Protein AF-A0A6I3X6Q0-F1 (afdb_monomer)

pLDDT: mean 80.89, std 21.75, range [25.45, 98.56]

Nearest PDB structures (foldseek):
  1eej-assembly1_A  TM=5.632E-01  e=1.119E-08  Escherichia coli
  7rgv-assembly1_A  TM=4.489E-01  e=1.548E-02  Caulobacter vibrioides CB15
  9edl-assembly1_A  TM=4.986E-01  e=3.428E-02  Francisella tularensis subsp. tularensis SCHU S4
  6trt-assembly1_A  TM=5.413E-01  e=5.715E-02  Thermochaetoides thermophila DSM 1495
  5n2j-assembly1_A  TM=4.808E-01  e=6.403E-02  Thermochaetoides thermophila DSM 1495

Secondary structure (DSSP, 8-state):
-------------------------PPPHHHHHHHHHHHHHHTT---GGGTT-EEEE-SBTTEEEEE-TT--EEEEEETT--EEEETTEEEEPPSSSS-EEPPHHHHHHHHHHHHHTB-GGGSEEEEESS-TT-EEEEEEETT-HHHHHHHHHHHHH----EEEEEEEE-SS-GGGT-HHHHHHHHHHHTSTTHHHHHHHHHHH-PPPPP---S--HHHHHHHHHHHHHHHHHTT----SSSEEE-TTSPEEP--SSHHHHHHHHSGGGGTTPPPPPPPSSS--GGGGGGS----PPP----------HHHHHHHH--

Sequence (318 aa):
MKHYTMAGMATISLSLAGALLSANATASPETARQNLVANMRQAGLDTTQMAGAKAAPTPIRHLYSLSDSQGKFLSLINEAGTFFGGTGGYQVIQATGLPRKMTDGEMAALRREMMDNLDVGKLIKVQYGDGGGRKILLFSAIDCPACHSFETVTAKIGKLDTTYYVMPGTLQDIAQGGLQKMETVTRIWCAADNEAAWKNFWANKTVPDARSCDIDPKSAERSYVLLRDILYSVGIKVVGTPTVIREDGTILKRPKEIEAFRNAFGPAGLAGLPASPAPVWLADAGLVAGGTAVAAPASPAAQPGKINTKDVLMKLFK

Solvent-accessible surface area (backbone atoms only — not comparable to full-atom values): 18390 Å² total; per-residue (Å²): 142,81,90,83,88,85,90,79,86,86,82,84,82,81,82,82,79,77,80,78,77,78,74,78,74,70,84,41,39,60,49,16,50,50,34,26,54,50,46,38,47,67,27,70,46,88,54,69,83,58,60,67,43,44,48,37,81,49,66,30,55,52,35,26,40,30,18,38,80,88,64,49,81,68,32,39,30,24,42,54,16,48,37,42,28,41,70,91,37,46,32,36,60,35,87,68,50,73,64,40,71,58,50,72,67,54,43,54,48,48,35,36,51,44,50,73,28,44,48,60,87,82,33,39,55,40,69,36,49,88,17,55,88,40,62,30,41,28,38,36,24,83,78,35,71,61,26,50,52,50,53,55,51,56,60,70,64,52,68,37,22,18,25,36,32,31,50,61,45,61,84,49,52,57,94,76,70,18,47,71,57,34,47,50,44,31,19,27,61,39,31,97,54,26,38,61,34,48,53,39,29,70,76,69,66,50,76,58,70,85,50,91,56,99,55,47,46,70,53,42,53,50,49,45,53,50,53,44,48,55,36,34,31,52,71,36,75,75,86,60,62,58,35,39,29,42,60,78,52,50,74,57,80,87,53,90,49,68,67,56,34,40,38,60,65,13,58,69,48,60,74,73,71,72,76,80,70,82,67,84,70,59,41,66,52,82,67,63,80,77,55,75,75,79,78,72,80,91,73,84,92,75,84,92,72,94,73,64,63,68,62,56,53,58,65,67,75,103

Mean predicted aligned error: 11.27 Å

InterPro domains:
  IPR036249 Thioredoxin-like superfamily [SSF52833] (108-265)
  IPR051470 Thiol:disulfide interchange protein [PTHR35272] (13-252)

Organism: NCBI:txid321982

Structure (mmCIF, N/CA/C/O backbone):
data_AF-A0A6I3X6Q0-F1
#
_entry.id   AF-A0A6I3X6Q0-F1
#
loop_
_atom_site.group_PDB
_atom_site.id
_atom_site.type_symbol
_atom_site.label_atom_id
_atom_site.label_alt_id
_atom_site.label_comp_id
_atom_site.label_asym_id
_atom_site.label_entity_id
_atom_site.label_seq_id
_atom_site.pdbx_PDB_ins_code
_atom_site.Cartn_x
_atom_site.Cartn_y
_atom_site.Cartn_z
_atom_site.occupancy
_atom_site.B_iso_or_equiv
_atom_site.auth_seq_id
_atom_site.auth_comp_id
_atom_site.auth_asym_id
_atom_site.auth_atom_id
_atom_site.pdbx_PDB_model_num
ATOM 1 N N . MET A 1 1 ? 6.035 -85.127 -47.104 1.00 43.22 1 MET A N 1
ATOM 2 C CA . MET A 1 1 ? 7.238 -85.023 -46.252 1.00 43.22 1 MET A CA 1
ATOM 3 C C . MET A 1 1 ? 8.236 -84.093 -46.919 1.00 43.22 1 MET A C 1
ATOM 5 O O . MET A 1 1 ? 8.757 -84.446 -47.967 1.00 43.22 1 MET A O 1
ATOM 9 N N . LYS A 1 2 ? 8.436 -82.902 -46.353 1.00 37.81 2 LYS A N 1
ATOM 10 C CA . LYS A 1 2 ? 9.620 -82.043 -46.510 1.00 37.81 2 LYS A CA 1
ATOM 11 C C . LYS A 1 2 ? 9.494 -80.948 -45.450 1.00 37.81 2 LYS A C 1
ATOM 13 O O . LYS A 1 2 ? 8.550 -80.167 -45.481 1.00 37.81 2 LYS A O 1
ATOM 18 N N . HIS A 1 3 ? 10.390 -80.984 -44.471 1.00 39.94 3 HIS A N 1
ATOM 19 C CA . HIS A 1 3 ? 10.611 -79.899 -43.522 1.00 39.94 3 HIS A CA 1
ATOM 20 C C . HIS A 1 3 ? 11.261 -78.717 -44.246 1.00 39.94 3 HIS A C 1
ATOM 22 O O . HIS A 1 3 ? 12.076 -78.962 -45.126 1.00 39.94 3 HIS A O 1
ATOM 28 N N . TYR A 1 4 ? 10.953 -77.484 -43.839 1.00 44.56 4 TYR A N 1
ATOM 29 C CA . TYR A 1 4 ? 11.963 -76.470 -43.512 1.00 44.56 4 TYR A CA 1
ATOM 30 C C . TYR A 1 4 ? 11.326 -75.346 -42.678 1.00 44.56 4 TYR A C 1
ATOM 32 O O . TYR A 1 4 ? 10.316 -74.752 -43.041 1.00 44.56 4 TYR A O 1
ATOM 40 N N . THR A 1 5 ? 11.935 -75.124 -41.520 1.00 44.97 5 THR A N 1
ATOM 41 C CA . THR A 1 5 ? 11.778 -74.032 -40.553 1.00 44.97 5 THR A CA 1
ATOM 42 C C . THR A 1 5 ? 12.284 -72.697 -41.096 1.00 44.97 5 THR A C 1
ATOM 44 O O . THR A 1 5 ? 13.341 -72.686 -41.721 1.00 44.97 5 THR A O 1
ATOM 47 N N . MET A 1 6 ? 11.662 -71.576 -40.708 1.00 37.00 6 MET A N 1
ATOM 48 C CA . MET A 1 6 ? 12.407 -70.374 -40.303 1.00 37.00 6 MET A CA 1
ATOM 49 C C . MET A 1 6 ? 11.562 -69.419 -39.448 1.00 37.00 6 MET A C 1
ATOM 51 O O . MET A 1 6 ? 10.383 -69.193 -39.703 1.00 37.00 6 MET A O 1
ATOM 55 N N . ALA A 1 7 ? 12.214 -68.912 -38.404 1.00 45.12 7 ALA A N 1
ATOM 56 C CA . ALA A 1 7 ? 11.726 -67.983 -37.399 1.00 45.12 7 ALA A CA 1
ATOM 57 C C . ALA A 1 7 ? 11.604 -66.547 -37.938 1.00 45.12 7 ALA A C 1
ATOM 59 O O . ALA A 1 7 ? 12.390 -66.132 -38.787 1.00 45.12 7 ALA A O 1
ATOM 60 N N . GLY A 1 8 ? 10.669 -65.773 -37.382 1.00 36.00 8 GLY A N 1
ATOM 61 C CA . GLY A 1 8 ? 10.521 -64.338 -37.627 1.00 36.00 8 GLY A CA 1
ATOM 62 C C . GLY A 1 8 ? 10.118 -63.621 -36.340 1.00 36.00 8 GLY A C 1
ATOM 63 O O . GLY A 1 8 ? 9.120 -63.968 -35.720 1.00 36.00 8 GLY A O 1
ATOM 64 N N . MET A 1 9 ? 10.963 -62.680 -35.928 1.00 40.44 9 MET A N 1
ATOM 65 C CA . MET A 1 9 ? 10.988 -61.942 -34.664 1.00 40.44 9 MET A CA 1
ATOM 66 C C . MET A 1 9 ? 9.684 -61.201 -34.324 1.00 40.44 9 MET A C 1
ATOM 68 O O . MET A 1 9 ? 9.112 -60.516 -35.166 1.00 40.44 9 MET A O 1
ATOM 72 N N . ALA A 1 10 ? 9.280 -61.260 -33.051 1.00 39.34 10 ALA A N 1
ATOM 73 C CA . ALA A 1 10 ? 8.265 -60.384 -32.476 1.00 39.34 10 ALA A CA 1
ATOM 74 C C . ALA A 1 10 ? 8.909 -59.059 -32.032 1.00 39.34 10 ALA A C 1
ATOM 76 O O . ALA A 1 10 ? 9.670 -59.016 -31.065 1.00 39.34 10 ALA A O 1
ATOM 77 N N . THR A 1 11 ? 8.610 -57.975 -32.740 1.00 40.72 11 THR A N 1
ATOM 78 C CA . THR A 1 11 ? 8.946 -56.602 -32.349 1.00 40.72 11 THR A CA 1
ATOM 79 C C . THR A 1 11 ? 7.887 -56.077 -31.380 1.00 40.72 11 THR A C 1
ATOM 81 O O . THR A 1 11 ? 6.754 -55.804 -31.766 1.00 40.72 11 THR A O 1
ATOM 84 N N . ILE A 1 12 ? 8.253 -55.929 -30.105 1.00 44.66 12 ILE A N 1
ATOM 85 C CA . ILE A 1 12 ? 7.449 -55.213 -29.106 1.00 44.66 12 ILE A CA 1
ATOM 86 C C . ILE A 1 12 ? 7.757 -53.720 -29.255 1.00 44.66 12 ILE A C 1
ATOM 88 O O . ILE A 1 12 ? 8.821 -53.248 -28.856 1.00 44.66 12 ILE A O 1
ATOM 92 N N . SER A 1 13 ? 6.835 -52.972 -29.856 1.00 43.22 13 SER A N 1
ATOM 93 C CA . SER A 1 13 ? 6.886 -51.510 -29.908 1.00 43.22 13 SER A CA 1
ATOM 94 C C . SER A 1 13 ? 6.419 -50.932 -28.570 1.00 43.22 13 SER A C 1
ATOM 96 O O . SER A 1 13 ? 5.224 -50.868 -28.294 1.00 43.22 13 SER A O 1
ATOM 98 N N . LEU A 1 14 ? 7.366 -50.513 -27.729 1.00 43.41 14 LEU A N 1
ATOM 99 C CA . LEU A 1 14 ? 7.095 -49.781 -26.492 1.00 43.41 14 LEU A CA 1
ATOM 100 C C . LEU A 1 14 ? 6.936 -48.285 -26.820 1.00 43.41 14 LEU A C 1
ATOM 102 O O . LEU A 1 14 ? 7.910 -47.539 -26.896 1.00 43.41 14 LEU A O 1
ATOM 106 N N . SER A 1 15 ? 5.705 -47.846 -27.073 1.00 43.56 15 SER A N 1
ATOM 107 C CA . SER A 1 15 ? 5.371 -46.432 -27.277 1.00 43.56 15 SER A CA 1
ATOM 108 C C . SER A 1 15 ? 5.380 -45.682 -25.940 1.00 43.56 15 SER A C 1
ATOM 110 O O . SER A 1 15 ? 4.420 -45.737 -25.172 1.00 43.56 15 SER A O 1
ATOM 112 N N . LEU A 1 16 ? 6.483 -44.982 -25.669 1.00 44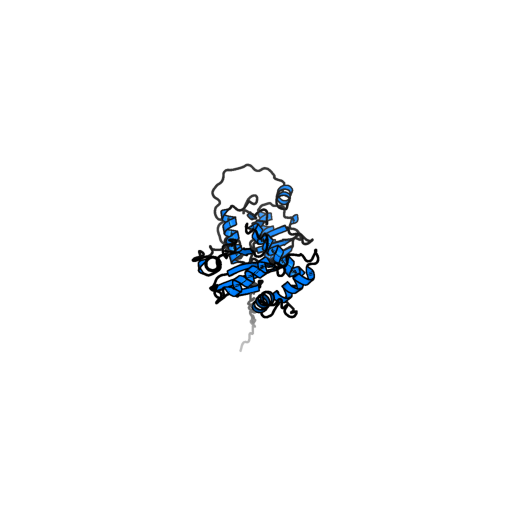.44 16 LEU A N 1
ATOM 113 C CA . LEU A 1 16 ? 6.653 -44.082 -24.531 1.00 44.44 16 LEU A CA 1
ATOM 114 C C . LEU A 1 16 ? 5.903 -42.765 -24.806 1.00 44.44 16 LEU A C 1
ATOM 116 O O . LEU A 1 16 ? 6.446 -41.834 -25.398 1.00 44.44 16 LEU A O 1
ATOM 120 N N . ALA A 1 17 ? 4.633 -42.685 -24.407 1.00 45.22 17 ALA A N 1
ATOM 121 C CA . ALA A 1 17 ? 3.897 -41.425 -24.381 1.00 45.22 17 ALA A CA 1
ATOM 122 C C . ALA A 1 17 ? 4.402 -40.579 -23.199 1.00 45.22 17 ALA A C 1
ATOM 124 O O . ALA A 1 17 ? 3.942 -40.720 -22.067 1.00 45.22 17 ALA A O 1
ATOM 125 N N . GLY A 1 18 ? 5.400 -39.731 -23.457 1.00 43.22 18 GLY A N 1
ATOM 126 C CA . GLY A 1 18 ? 5.857 -38.721 -22.509 1.00 43.22 18 GLY A CA 1
ATOM 127 C C . GLY A 1 18 ? 4.759 -37.687 -22.280 1.00 43.22 18 GLY A C 1
ATOM 128 O O . GLY A 1 18 ? 4.510 -36.842 -23.137 1.00 43.22 18 GLY A O 1
ATOM 129 N N . ALA A 1 19 ? 4.098 -37.751 -21.126 1.00 42.78 19 ALA A N 1
ATOM 130 C CA . ALA A 1 19 ? 3.251 -36.672 -20.646 1.00 42.78 19 ALA A CA 1
ATOM 131 C C . ALA A 1 19 ? 4.143 -35.456 -20.349 1.00 42.78 19 ALA A C 1
ATOM 133 O O . ALA A 1 19 ? 4.811 -35.392 -19.318 1.00 42.78 19 ALA A O 1
ATOM 134 N N . LEU A 1 20 ? 4.185 -34.502 -21.280 1.00 41.12 20 LEU A N 1
ATOM 135 C CA . LEU A 1 20 ? 4.704 -33.165 -21.024 1.00 41.12 20 LEU A CA 1
ATOM 136 C C . LEU A 1 20 ? 3.765 -32.507 -20.007 1.00 41.12 20 LEU A C 1
ATOM 138 O O . LEU A 1 20 ? 2.695 -32.021 -20.365 1.00 41.12 20 LEU A O 1
ATOM 142 N N . LEU A 1 21 ? 4.143 -32.520 -18.726 1.00 36.38 21 LEU A N 1
ATOM 143 C CA . LEU A 1 21 ? 3.560 -31.594 -17.766 1.00 36.38 21 LEU A CA 1
ATOM 144 C C . LEU A 1 21 ? 3.971 -30.188 -18.203 1.00 36.38 21 LEU A C 1
ATOM 146 O O . LEU A 1 21 ? 5.112 -29.772 -18.000 1.00 36.38 21 LEU A O 1
ATOM 150 N N . SER A 1 22 ? 3.041 -29.461 -18.812 1.00 36.72 22 SER A N 1
ATOM 151 C CA . SER A 1 22 ? 3.127 -28.015 -18.963 1.00 36.72 22 SER A CA 1
ATOM 152 C C . SER A 1 22 ? 3.177 -27.421 -17.559 1.00 36.72 22 SER A C 1
ATOM 154 O O . SER A 1 22 ? 2.146 -27.230 -16.914 1.00 36.72 22 SER A O 1
ATOM 156 N N . ALA A 1 23 ? 4.380 -27.176 -17.044 1.00 37.81 23 ALA A N 1
ATOM 157 C CA . ALA A 1 23 ? 4.549 -26.292 -15.911 1.00 37.81 23 ALA A CA 1
ATOM 158 C C . ALA A 1 23 ? 4.044 -24.923 -16.371 1.00 37.81 23 ALA A C 1
ATOM 160 O O . ALA A 1 23 ? 4.744 -24.202 -17.081 1.00 37.81 23 ALA A O 1
ATOM 161 N N . ASN A 1 24 ? 2.805 -24.585 -16.017 1.00 36.44 24 ASN A N 1
ATOM 162 C CA . ASN A 1 24 ? 2.368 -23.201 -16.011 1.00 36.44 24 ASN A CA 1
ATOM 163 C C . ASN A 1 24 ? 3.290 -22.506 -15.014 1.00 36.44 24 ASN A C 1
ATOM 165 O O . ASN A 1 24 ? 3.075 -22.591 -13.805 1.00 36.44 24 ASN A O 1
ATOM 169 N N . ALA A 1 25 ? 4.379 -21.926 -15.515 1.00 42.03 25 ALA A N 1
ATOM 170 C CA . ALA A 1 25 ? 5.262 -21.090 -14.734 1.00 42.03 25 ALA A CA 1
ATOM 171 C C . ALA A 1 25 ? 4.418 -19.899 -14.288 1.00 42.03 25 ALA A C 1
ATOM 173 O O . ALA A 1 25 ? 4.264 -18.925 -15.018 1.00 42.03 25 ALA A O 1
ATOM 174 N N . THR A 1 26 ? 3.804 -20.010 -13.111 1.00 48.28 26 THR A N 1
ATOM 175 C CA . THR A 1 26 ? 3.240 -18.861 -12.418 1.00 48.28 26 THR A CA 1
ATOM 176 C C . THR A 1 26 ? 4.376 -17.868 -12.302 1.00 48.28 26 THR A C 1
ATOM 178 O O . THR A 1 26 ? 5.421 -18.199 -11.729 1.00 48.28 26 THR A O 1
ATOM 181 N N . ALA A 1 27 ? 4.217 -16.705 -12.918 1.00 62.25 27 ALA A N 1
ATOM 182 C CA . ALA A 1 27 ? 5.264 -15.715 -12.920 1.00 62.25 27 ALA A CA 1
ATOM 183 C C . ALA A 1 27 ? 5.656 -15.387 -11.479 1.00 62.25 27 ALA A C 1
ATOM 185 O O . ALA A 1 27 ? 4.835 -15.020 -10.639 1.00 62.25 27 ALA A O 1
ATOM 186 N N . SER A 1 28 ? 6.926 -15.626 -11.179 1.00 84.44 28 SER A N 1
ATOM 187 C CA . SER A 1 28 ? 7.492 -15.409 -9.856 1.00 84.44 28 SER A CA 1
ATOM 188 C C . SER A 1 28 ? 8.196 -14.049 -9.819 1.00 84.44 28 SER A C 1
ATOM 190 O O . SER A 1 28 ? 8.602 -13.548 -10.873 1.00 84.44 28 SER A O 1
ATOM 192 N N . PRO A 1 29 ? 8.432 -13.457 -8.632 1.00 91.75 29 PRO A N 1
ATOM 193 C CA . PRO A 1 29 ? 9.271 -12.262 -8.515 1.00 91.75 29 PRO A CA 1
ATOM 194 C C . PRO A 1 29 ? 10.621 -12.420 -9.234 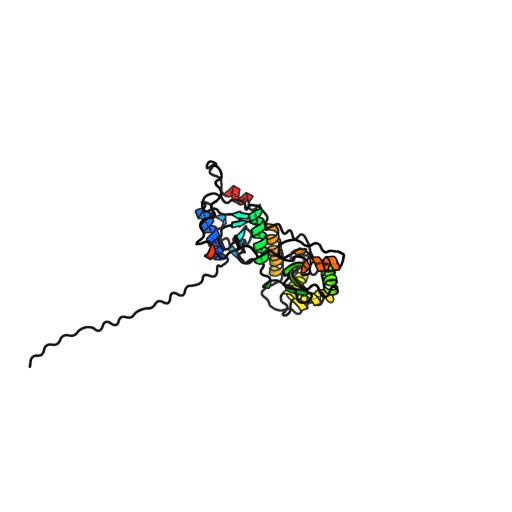1.00 91.75 29 PRO A C 1
ATOM 196 O O . PRO A 1 29 ? 11.111 -11.497 -9.881 1.00 91.75 29 PRO A O 1
ATOM 199 N N . GLU A 1 30 ? 11.200 -13.620 -9.179 1.00 92.31 30 GLU A N 1
ATOM 200 C CA . GLU A 1 30 ? 12.452 -13.940 -9.859 1.00 92.31 30 GLU A CA 1
ATOM 201 C C . GLU A 1 30 ? 12.309 -13.920 -11.389 1.00 92.31 30 GLU A C 1
ATOM 203 O O . GLU A 1 30 ? 13.175 -13.386 -12.078 1.00 92.31 30 GLU A O 1
ATOM 208 N N . THR A 1 31 ? 11.190 -14.408 -11.928 1.00 92.00 31 THR A N 1
ATOM 209 C CA . THR A 1 31 ? 10.872 -14.302 -13.360 1.00 92.00 31 THR A CA 1
ATOM 210 C C . THR A 1 31 ? 10.779 -12.838 -13.798 1.00 92.00 31 THR A C 1
ATOM 212 O O . THR A 1 31 ? 11.381 -12.467 -14.802 1.00 92.00 31 THR A O 1
ATOM 215 N N . ALA A 1 32 ? 10.111 -11.980 -13.019 1.00 92.81 32 ALA A N 1
ATOM 216 C CA . ALA A 1 32 ? 10.016 -10.546 -13.313 1.00 92.81 32 ALA A CA 1
ATOM 217 C C . ALA A 1 32 ? 11.400 -9.879 -13.383 1.00 92.81 32 ALA A C 1
ATOM 219 O O . ALA A 1 32 ? 11.706 -9.120 -14.308 1.00 92.81 32 ALA A O 1
ATOM 220 N N . ARG A 1 33 ? 12.286 -10.225 -12.441 1.00 94.25 33 ARG A N 1
ATOM 221 C CA . ARG A 1 33 ? 13.681 -9.770 -12.442 1.00 94.25 33 ARG A CA 1
ATOM 222 C C . ARG A 1 33 ? 14.440 -10.242 -13.682 1.00 94.25 33 ARG A C 1
ATOM 224 O O . ARG A 1 33 ? 15.182 -9.460 -14.278 1.00 94.25 33 ARG A O 1
ATOM 231 N N . GLN A 1 34 ? 14.288 -11.510 -14.057 1.00 93.25 34 GLN A N 1
ATOM 232 C CA . GLN A 1 34 ? 14.950 -12.089 -15.229 1.00 93.25 34 GLN A CA 1
ATOM 233 C C . GLN A 1 34 ? 14.489 -11.415 -16.524 1.00 93.25 34 GLN A C 1
ATOM 235 O O . GLN A 1 34 ? 15.337 -11.036 -17.334 1.00 93.25 34 GLN A O 1
ATOM 240 N N . ASN A 1 35 ? 13.182 -11.188 -16.674 1.00 92.50 35 ASN A N 1
ATOM 241 C CA . ASN A 1 35 ? 12.600 -10.477 -17.811 1.00 92.50 35 ASN A CA 1
ATOM 242 C C . ASN A 1 35 ? 13.164 -9.059 -17.926 1.00 92.50 35 ASN A C 1
ATOM 244 O O . ASN A 1 35 ? 13.621 -8.654 -18.993 1.00 92.50 35 ASN A O 1
ATOM 248 N N . LEU A 1 36 ? 13.227 -8.332 -16.807 1.00 92.62 36 LEU A N 1
ATOM 249 C CA . LEU A 1 36 ? 13.804 -6.993 -16.780 1.00 92.62 36 LEU A CA 1
ATOM 250 C C . LEU A 1 36 ? 15.263 -6.993 -17.245 1.00 92.62 36 LEU A C 1
ATOM 252 O O . LEU A 1 36 ? 15.640 -6.210 -18.114 1.00 92.62 36 LEU A O 1
ATOM 256 N N . VAL A 1 37 ? 16.089 -7.886 -16.696 1.00 92.75 37 VAL A N 1
ATOM 257 C CA . VAL A 1 37 ? 17.506 -7.997 -17.073 1.00 92.75 37 VAL A CA 1
ATOM 258 C C . VAL A 1 37 ? 17.658 -8.353 -18.554 1.00 92.75 37 VAL A C 1
ATOM 260 O O . VAL A 1 37 ? 18.530 -7.796 -19.223 1.00 92.75 37 VAL A O 1
ATOM 263 N N . ALA A 1 38 ? 16.823 -9.249 -19.081 1.00 92.19 38 ALA A N 1
ATOM 264 C CA . ALA A 1 38 ? 16.831 -9.611 -20.494 1.00 92.19 38 ALA A CA 1
ATOM 265 C C . ALA A 1 38 ? 16.498 -8.405 -21.387 1.00 92.19 38 ALA A C 1
ATOM 267 O O . ALA A 1 38 ? 17.278 -8.084 -22.285 1.00 92.19 38 ALA A O 1
ATOM 268 N N . ASN A 1 39 ? 15.416 -7.685 -21.082 1.00 91.50 39 ASN A N 1
ATOM 269 C CA . ASN A 1 39 ? 14.992 -6.500 -21.830 1.00 91.50 39 ASN A CA 1
ATOM 270 C C . ASN A 1 39 ? 16.049 -5.385 -21.773 1.00 91.50 39 ASN A C 1
ATOM 272 O O . ASN A 1 39 ? 16.368 -4.767 -22.787 1.00 91.50 39 ASN A O 1
ATOM 276 N N . MET A 1 40 ? 16.662 -5.162 -20.607 1.00 91.38 40 MET A N 1
ATOM 277 C CA . MET A 1 40 ? 17.746 -4.188 -20.453 1.00 91.38 40 MET A CA 1
ATOM 278 C C . MET A 1 40 ? 18.971 -4.542 -21.309 1.00 91.38 40 MET A C 1
ATOM 280 O O . MET A 1 40 ? 19.538 -3.661 -21.953 1.00 91.38 40 MET A O 1
ATOM 284 N N . ARG A 1 41 ? 19.372 -5.820 -21.356 1.00 90.56 41 ARG A N 1
ATOM 285 C CA . ARG A 1 41 ? 20.496 -6.271 -22.196 1.00 90.56 41 ARG A CA 1
ATOM 286 C C . ARG A 1 41 ? 20.203 -6.109 -23.681 1.00 90.56 41 ARG A C 1
ATOM 288 O O . ARG A 1 41 ? 21.078 -5.660 -24.413 1.00 90.56 41 ARG A O 1
ATOM 295 N N . GLN A 1 42 ? 18.988 -6.444 -24.115 1.00 89.00 42 GLN A N 1
ATOM 296 C CA . GLN A 1 42 ? 18.556 -6.243 -25.501 1.00 89.00 42 GLN A CA 1
ATOM 297 C C . GLN A 1 42 ? 18.588 -4.760 -25.895 1.00 89.00 42 GLN A C 1
ATOM 299 O O . GLN A 1 42 ? 19.027 -4.427 -26.992 1.00 89.00 42 GLN A O 1
ATOM 304 N N . ALA A 1 43 ? 18.238 -3.865 -24.968 1.00 87.44 43 ALA A N 1
ATOM 305 C CA . ALA A 1 43 ? 18.360 -2.418 -25.138 1.00 87.44 43 ALA A CA 1
ATOM 306 C C . ALA A 1 43 ? 19.812 -1.886 -25.037 1.00 87.44 43 ALA A C 1
ATOM 308 O O . ALA A 1 43 ? 20.033 -0.678 -25.125 1.00 87.44 43 ALA A O 1
ATOM 309 N N . GLY A 1 44 ? 20.813 -2.757 -24.850 1.00 87.00 44 GLY A N 1
ATOM 310 C CA . GLY A 1 44 ? 22.227 -2.383 -24.753 1.00 87.00 44 GLY A CA 1
ATOM 311 C C . GLY A 1 44 ? 22.630 -1.747 -23.417 1.00 87.00 44 GLY A C 1
ATOM 312 O O . GLY A 1 44 ? 23.628 -1.028 -23.360 1.00 87.00 44 GLY A O 1
ATOM 313 N N . LEU A 1 45 ? 21.864 -1.975 -22.346 1.00 86.38 45 LEU A N 1
ATOM 314 C CA . LEU A 1 45 ? 22.127 -1.411 -21.021 1.00 86.38 45 LEU A CA 1
ATOM 315 C C . LEU A 1 45 ? 23.041 -2.312 -20.183 1.00 86.38 45 LEU A C 1
ATOM 317 O O . LEU A 1 45 ? 22.958 -3.540 -20.221 1.00 86.38 45 LEU A O 1
ATOM 321 N N . ASP A 1 46 ? 23.875 -1.680 -19.356 1.00 84.25 46 ASP A N 1
ATOM 322 C CA . ASP A 1 46 ? 24.679 -2.372 -18.351 1.00 84.25 46 ASP A CA 1
ATOM 323 C C . ASP A 1 46 ? 23.789 -2.886 -17.208 1.00 84.25 46 ASP A C 1
ATOM 325 O O . ASP A 1 46 ? 23.143 -2.117 -16.497 1.00 84.25 46 ASP A O 1
ATOM 329 N N . THR A 1 47 ? 23.778 -4.207 -17.029 1.00 87.06 47 THR A N 1
ATOM 330 C CA . THR A 1 47 ? 23.001 -4.898 -15.986 1.00 87.06 47 THR A CA 1
ATOM 331 C C . THR A 1 47 ? 23.831 -5.319 -14.776 1.00 87.06 47 THR A C 1
ATOM 333 O O . THR A 1 47 ? 23.326 -6.037 -13.916 1.00 87.06 47 THR A O 1
ATOM 336 N N . THR A 1 48 ? 25.091 -4.890 -14.672 1.00 84.81 48 THR A N 1
ATOM 337 C CA . THR A 1 48 ? 26.000 -5.310 -13.591 1.00 84.81 48 THR A CA 1
ATOM 338 C C . THR A 1 48 ? 25.444 -4.966 -12.208 1.00 84.81 48 THR A C 1
ATOM 340 O O . THR A 1 48 ? 25.532 -5.778 -11.296 1.00 84.81 48 THR A O 1
ATOM 343 N N . GLN A 1 49 ? 24.781 -3.814 -12.053 1.00 74.88 49 GLN A N 1
ATOM 344 C CA . GLN A 1 49 ? 24.139 -3.424 -10.786 1.00 74.88 49 GLN A CA 1
ATOM 345 C C . GLN A 1 49 ? 22.902 -4.265 -10.429 1.00 74.88 49 GLN A C 1
ATOM 347 O O . GLN A 1 49 ? 22.475 -4.277 -9.280 1.00 74.88 49 GLN A O 1
ATOM 352 N N . MET A 1 50 ? 22.341 -4.987 -11.402 1.00 79.69 50 MET A N 1
ATOM 353 C CA . MET A 1 50 ? 21.225 -5.915 -11.203 1.00 79.69 50 MET A CA 1
ATOM 354 C C . MET A 1 50 ? 21.719 -7.335 -10.882 1.00 79.69 50 MET A C 1
ATOM 356 O O . MET A 1 50 ? 20.913 -8.229 -10.600 1.00 79.69 50 MET A O 1
ATOM 360 N N . ALA A 1 51 ? 23.037 -7.572 -10.933 1.00 79.62 51 ALA A N 1
ATOM 361 C CA . ALA A 1 51 ? 23.634 -8.837 -10.534 1.00 79.62 51 ALA A CA 1
ATOM 362 C C . ALA A 1 51 ? 23.455 -9.033 -9.022 1.00 79.62 51 ALA A C 1
ATOM 364 O O . ALA A 1 51 ? 23.854 -8.197 -8.218 1.00 79.62 51 ALA A O 1
ATOM 365 N N . GLY A 1 52 ? 22.817 -10.138 -8.634 1.00 83.19 52 GLY A N 1
ATOM 366 C CA . GLY A 1 52 ? 22.505 -10.422 -7.231 1.00 83.19 52 GLY A CA 1
ATOM 367 C C . GLY A 1 52 ? 21.345 -9.606 -6.651 1.00 83.19 52 GLY A C 1
ATOM 368 O O . GLY A 1 52 ? 21.060 -9.744 -5.460 1.00 83.19 52 GLY A O 1
ATOM 369 N N . ALA A 1 53 ? 20.660 -8.795 -7.465 1.00 91.31 53 ALA A N 1
ATOM 370 C CA . ALA A 1 53 ? 19.429 -8.144 -7.046 1.00 91.31 53 ALA A CA 1
ATOM 371 C C . ALA A 1 53 ? 18.345 -9.192 -6.742 1.00 91.31 53 ALA A C 1
ATOM 373 O O . ALA A 1 53 ? 18.265 -10.231 -7.400 1.00 91.31 53 ALA A O 1
ATOM 374 N N . LYS A 1 54 ? 17.510 -8.915 -5.745 1.00 94.19 54 LYS A N 1
ATOM 375 C CA . LYS A 1 54 ? 16.437 -9.790 -5.271 1.00 94.19 54 LYS A CA 1
ATOM 376 C C . LYS A 1 54 ? 15.097 -9.125 -5.515 1.00 94.19 54 LYS A C 1
ATOM 378 O O . LYS A 1 54 ? 14.901 -7.976 -5.118 1.00 94.19 54 LYS A O 1
ATOM 383 N N . ALA A 1 55 ? 14.190 -9.856 -6.149 1.00 94.38 55 ALA A N 1
ATOM 384 C CA . ALA A 1 55 ? 12.819 -9.418 -6.336 1.00 94.38 55 ALA A CA 1
ATOM 385 C C . ALA A 1 55 ? 11.903 -9.996 -5.252 1.00 94.38 55 ALA A C 1
ATOM 387 O O . ALA A 1 55 ? 12.056 -11.147 -4.842 1.00 94.38 55 ALA A O 1
ATOM 388 N N . ALA A 1 56 ? 10.940 -9.196 -4.811 1.00 93.69 56 ALA A N 1
ATOM 389 C CA . ALA A 1 56 ? 9.937 -9.562 -3.823 1.00 93.69 56 ALA A CA 1
ATOM 390 C C . ALA A 1 56 ? 8.548 -9.063 -4.257 1.00 93.69 56 ALA A C 1
ATOM 392 O O . ALA A 1 56 ? 8.451 -8.035 -4.938 1.00 93.69 56 ALA A O 1
ATOM 393 N N . PRO A 1 57 ? 7.463 -9.762 -3.876 1.00 93.56 57 PRO A N 1
ATOM 394 C CA . PRO A 1 57 ? 6.110 -9.300 -4.159 1.00 93.56 57 PRO A CA 1
ATOM 395 C C . PRO A 1 57 ? 5.823 -7.970 -3.454 1.00 93.56 57 PRO A C 1
ATOM 397 O O . PRO A 1 57 ? 6.401 -7.664 -2.409 1.00 93.56 57 PRO A O 1
ATOM 400 N N . THR A 1 58 ? 4.891 -7.198 -4.007 1.00 94.31 58 THR A N 1
ATOM 401 C CA . THR A 1 58 ? 4.339 -6.013 -3.343 1.00 94.31 58 THR A CA 1
ATOM 402 C C . THR A 1 58 ? 2.865 -6.226 -2.980 1.00 94.31 58 THR A C 1
ATOM 404 O O . THR A 1 58 ? 2.260 -7.227 -3.381 1.00 94.31 58 THR A O 1
ATOM 407 N N . PRO A 1 59 ? 2.247 -5.307 -2.217 1.00 92.88 59 PRO A N 1
ATOM 408 C CA . PRO A 1 59 ? 0.797 -5.294 -2.037 1.00 92.88 59 PRO A CA 1
ATOM 409 C C . PRO A 1 59 ? 0.006 -4.964 -3.315 1.00 92.88 59 PRO A C 1
ATOM 411 O O . PRO A 1 59 ? -1.217 -5.041 -3.287 1.00 92.88 59 PRO A O 1
ATOM 414 N N . ILE A 1 60 ? 0.664 -4.599 -4.421 1.00 94.75 60 ILE A N 1
ATOM 415 C CA . ILE A 1 60 ? 0.042 -4.457 -5.740 1.00 94.75 60 ILE A CA 1
ATOM 416 C C . ILE A 1 60 ? 0.386 -5.703 -6.567 1.00 94.75 60 ILE A C 1
ATOM 418 O O . ILE A 1 60 ? 1.561 -6.015 -6.774 1.00 94.75 60 ILE A O 1
ATOM 422 N N . ARG A 1 61 ? -0.626 -6.438 -7.038 1.00 93.00 61 ARG A N 1
ATOM 423 C CA . ARG A 1 61 ? -0.426 -7.623 -7.889 1.00 93.00 61 ARG A CA 1
ATOM 424 C C . ARG A 1 61 ? 0.310 -7.244 -9.180 1.00 93.00 61 ARG A C 1
ATOM 426 O O . ARG A 1 61 ? 0.154 -6.133 -9.679 1.00 93.00 61 ARG A O 1
ATOM 433 N N . HIS A 1 62 ? 1.130 -8.164 -9.689 1.00 93.19 62 HIS A N 1
ATOM 434 C CA . HIS A 1 62 ? 1.979 -8.001 -10.886 1.00 93.19 62 HIS A CA 1
ATOM 435 C C . HIS A 1 62 ? 3.051 -6.896 -10.801 1.00 93.19 62 HIS A C 1
ATOM 437 O O . HIS A 1 62 ? 3.782 -6.666 -11.767 1.00 93.19 62 HIS A O 1
ATOM 443 N N . LEU A 1 63 ? 3.191 -6.248 -9.639 1.00 95.75 63 LEU A N 1
ATOM 444 C CA . LEU A 1 63 ? 4.247 -5.294 -9.330 1.00 95.75 63 LEU A CA 1
ATOM 445 C C . LEU A 1 63 ? 5.181 -5.887 -8.271 1.00 95.75 63 LEU A C 1
ATOM 447 O O . LEU A 1 63 ? 4.748 -6.349 -7.210 1.00 95.75 63 LEU A O 1
ATOM 451 N N . TYR A 1 64 ? 6.477 -5.817 -8.541 1.00 95.81 64 TYR A N 1
ATOM 452 C CA . TYR A 1 64 ? 7.524 -6.397 -7.712 1.00 95.81 64 TYR A CA 1
ATOM 453 C C . TYR A 1 64 ? 8.503 -5.314 -7.270 1.00 95.81 64 TYR A C 1
ATOM 455 O O . TYR A 1 64 ? 8.814 -4.394 -8.027 1.00 95.81 64 TYR A O 1
ATOM 463 N N . SER A 1 65 ? 9.001 -5.428 -6.041 1.00 95.31 65 SER A N 1
ATOM 464 C CA . SER A 1 65 ? 10.108 -4.603 -5.564 1.00 95.31 65 SER A CA 1
ATOM 465 C C . SER A 1 65 ? 11.422 -5.325 -5.812 1.00 95.31 65 SER A C 1
ATOM 467 O O . SER A 1 65 ? 11.541 -6.525 -5.574 1.00 95.31 65 SER A O 1
ATOM 469 N N . LEU A 1 66 ? 12.407 -4.591 -6.302 1.00 95.12 66 LEU A N 1
ATOM 470 C CA . LEU A 1 66 ? 13.768 -5.039 -6.503 1.00 95.12 66 LEU A CA 1
ATOM 471 C C . LEU A 1 66 ? 14.650 -4.387 -5.445 1.00 95.12 66 LEU A C 1
ATOM 473 O O . LEU A 1 66 ? 14.578 -3.177 -5.232 1.00 95.12 66 LEU A O 1
ATOM 477 N N . SER A 1 67 ? 15.504 -5.180 -4.815 1.00 93.44 67 SER A N 1
ATOM 478 C CA . SER A 1 67 ? 16.517 -4.718 -3.867 1.00 93.44 67 SER A CA 1
ATOM 479 C C . SER A 1 67 ? 17.883 -5.293 -4.214 1.00 93.44 67 SER A C 1
ATOM 481 O O . SER A 1 67 ? 17.967 -6.314 -4.894 1.00 93.44 67 SER A O 1
ATOM 483 N N . ASP A 1 68 ? 18.958 -4.642 -3.782 1.00 89.75 68 ASP A N 1
ATOM 484 C CA . ASP A 1 68 ? 20.308 -5.180 -3.943 1.00 89.75 68 ASP A CA 1
ATOM 485 C C . ASP A 1 68 ? 20.575 -6.353 -2.979 1.00 89.75 68 ASP A C 1
ATOM 487 O O . ASP A 1 68 ? 19.723 -6.765 -2.185 1.00 89.75 68 ASP A O 1
ATOM 491 N N . SER A 1 69 ? 21.785 -6.911 -3.026 1.00 87.00 69 SER A N 1
ATOM 492 C CA . SER A 1 69 ? 22.176 -8.022 -2.152 1.00 87.00 69 SER A CA 1
ATOM 493 C C . SER A 1 69 ? 22.145 -7.673 -0.657 1.00 87.00 69 SER A C 1
ATOM 495 O O . SER A 1 69 ? 22.067 -8.585 0.167 1.00 87.00 69 SER A O 1
ATOM 497 N N . GLN A 1 70 ? 22.211 -6.383 -0.311 1.00 87.31 70 GLN A N 1
ATOM 498 C CA . GLN A 1 70 ? 22.156 -5.856 1.056 1.00 87.31 70 GLN A CA 1
ATOM 499 C C . GLN A 1 70 ? 20.723 -5.501 1.489 1.00 87.31 70 GLN A C 1
ATOM 501 O O . GLN A 1 70 ? 20.506 -5.114 2.635 1.00 87.31 70 GLN A O 1
ATOM 506 N N . GLY A 1 71 ? 19.734 -5.659 0.602 1.00 86.31 71 GLY A N 1
ATOM 507 C CA . GLY A 1 71 ? 18.332 -5.348 0.869 1.00 86.31 71 GLY A CA 1
ATOM 508 C C . GLY A 1 71 ? 17.970 -3.876 0.665 1.00 86.31 71 GLY A C 1
ATOM 509 O O . GLY A 1 71 ? 16.860 -3.475 1.017 1.00 86.31 71 GLY A O 1
ATOM 510 N N . LYS A 1 72 ? 18.858 -3.060 0.084 1.00 88.50 72 LYS A N 1
ATOM 511 C CA . LYS A 1 72 ? 18.530 -1.678 -0.278 1.00 88.50 72 LYS A CA 1
ATOM 512 C C . LYS A 1 72 ? 17.583 -1.686 -1.471 1.00 88.50 72 LYS A C 1
ATOM 514 O O . LYS A 1 72 ? 17.865 -2.333 -2.476 1.00 88.50 72 LYS A O 1
ATOM 519 N N . PHE A 1 73 ? 16.482 -0.942 -1.378 1.00 90.56 73 PHE A N 1
ATOM 520 C CA . PHE A 1 73 ? 15.549 -0.773 -2.489 1.00 90.56 73 PHE A CA 1
ATOM 521 C C . PHE A 1 73 ? 16.261 -0.202 -3.724 1.00 90.56 73 PHE A C 1
ATOM 523 O O . PHE A 1 73 ? 16.984 0.792 -3.637 1.00 90.56 73 PHE A O 1
ATOM 530 N N . LEU A 1 74 ? 16.032 -0.843 -4.866 1.00 91.62 74 LEU A N 1
ATOM 531 C CA . LEU A 1 74 ? 16.483 -0.405 -6.177 1.00 91.62 74 LEU A CA 1
ATOM 532 C C . LEU A 1 74 ? 15.300 0.141 -6.969 1.00 91.62 74 LEU A C 1
ATOM 534 O O . LEU A 1 74 ? 15.306 1.305 -7.348 1.00 91.62 74 LEU A O 1
ATOM 538 N N . SER A 1 75 ? 14.278 -0.675 -7.235 1.00 94.25 75 SER A N 1
ATOM 539 C CA . SER A 1 75 ? 13.228 -0.288 -8.179 1.00 94.25 75 SER A CA 1
ATOM 540 C C . SER A 1 75 ? 11.928 -1.068 -8.008 1.00 94.25 75 SER A C 1
ATOM 542 O O . SER A 1 75 ? 11.929 -2.176 -7.486 1.00 94.25 75 SER A O 1
ATOM 544 N N . LEU A 1 76 ? 10.822 -0.504 -8.486 1.00 96.81 76 LEU A N 1
ATOM 545 C CA . LEU A 1 76 ? 9.567 -1.203 -8.743 1.00 96.81 76 LEU A CA 1
ATOM 546 C C . LEU A 1 76 ? 9.497 -1.592 -10.216 1.00 96.81 76 LEU A C 1
ATOM 548 O O . LEU A 1 76 ? 9.800 -0.773 -11.086 1.00 96.81 76 LEU A O 1
ATOM 552 N N . ILE A 1 77 ? 9.103 -2.835 -10.476 1.00 95.81 77 ILE A N 1
ATOM 553 C CA . ILE A 1 77 ? 9.147 -3.462 -11.800 1.00 95.81 77 ILE A CA 1
ATOM 554 C C . ILE A 1 77 ? 7.861 -4.260 -12.018 1.00 95.81 77 ILE A C 1
ATOM 556 O O . ILE A 1 77 ? 7.298 -4.793 -11.058 1.00 95.81 77 ILE A O 1
ATOM 560 N N . ASN A 1 78 ? 7.399 -4.370 -13.259 1.00 95.31 78 ASN A N 1
ATOM 561 C CA . ASN A 1 78 ? 6.322 -5.299 -13.588 1.00 95.31 78 ASN A CA 1
ATOM 562 C C . ASN A 1 78 ? 6.849 -6.689 -13.937 1.00 95.31 78 ASN A C 1
ATOM 564 O O . ASN A 1 78 ? 8.040 -6.911 -14.150 1.00 95.31 78 ASN A O 1
ATOM 568 N N . GLU A 1 79 ? 5.913 -7.620 -14.046 1.00 92.56 79 GLU A N 1
ATOM 569 C CA . GLU A 1 79 ? 6.168 -9.005 -14.418 1.00 92.56 79 GLU A CA 1
ATOM 570 C C . GLU A 1 79 ? 6.879 -9.173 -15.767 1.00 92.56 79 GLU A C 1
ATOM 572 O O . GLU A 1 79 ? 7.815 -9.962 -15.891 1.00 92.56 79 GLU A O 1
ATOM 577 N N . ALA A 1 80 ? 6.477 -8.400 -16.777 1.00 91.81 80 ALA A N 1
ATOM 578 C CA . ALA A 1 80 ? 7.083 -8.445 -18.105 1.00 91.81 80 ALA A CA 1
ATOM 579 C C . ALA A 1 80 ? 8.479 -7.790 -18.158 1.00 91.81 80 ALA A C 1
ATOM 581 O O . ALA A 1 80 ? 9.159 -7.879 -19.180 1.00 91.81 80 ALA A O 1
ATOM 582 N N . GLY A 1 81 ? 8.914 -7.114 -17.086 1.00 92.25 81 GLY A N 1
ATOM 583 C CA . GLY A 1 81 ? 10.188 -6.402 -17.038 1.00 92.25 81 GLY A CA 1
ATOM 584 C C . GLY A 1 81 ? 10.292 -5.276 -18.069 1.00 92.25 81 GLY A C 1
ATOM 585 O O . GLY A 1 81 ? 11.375 -5.024 -18.593 1.00 92.25 81 GLY A O 1
ATOM 586 N N . THR A 1 82 ? 9.172 -4.647 -18.427 1.00 92.56 82 THR A N 1
ATOM 587 C CA . THR A 1 82 ? 9.095 -3.611 -19.473 1.00 92.56 82 THR A CA 1
ATOM 588 C C . THR A 1 82 ? 9.181 -2.197 -18.915 1.00 92.56 82 THR A C 1
ATOM 590 O O . THR A 1 82 ? 9.390 -1.251 -19.674 1.00 92.56 82 THR A O 1
ATOM 593 N N . PHE A 1 83 ? 9.084 -2.030 -17.596 1.00 94.62 83 PHE A N 1
ATOM 594 C CA . PHE A 1 83 ? 9.412 -0.776 -16.936 1.00 94.62 83 PHE A CA 1
ATOM 595 C C . PHE A 1 83 ? 10.136 -1.000 -15.613 1.00 94.62 83 PHE A C 1
ATOM 597 O O . PHE A 1 83 ? 10.046 -2.059 -14.989 1.00 94.62 83 PHE A O 1
ATOM 604 N N . PHE A 1 84 ? 10.825 0.044 -15.172 1.00 94.75 84 PHE A N 1
ATOM 605 C CA . PHE A 1 84 ? 11.418 0.133 -13.846 1.00 94.75 84 PHE A CA 1
ATOM 606 C C . PHE A 1 84 ? 11.314 1.576 -13.337 1.00 94.75 84 PHE A C 1
ATOM 608 O O . PHE A 1 84 ? 11.326 2.528 -14.121 1.00 94.75 84 PHE A O 1
ATOM 615 N N . GLY A 1 85 ? 11.172 1.772 -12.031 1.00 95.31 85 GLY A N 1
ATOM 616 C CA . GLY A 1 85 ? 11.106 3.109 -11.444 1.00 95.31 85 GLY A CA 1
ATOM 617 C C . GLY A 1 85 ? 10.770 3.138 -9.962 1.00 95.31 85 GLY A C 1
ATOM 618 O O . GLY A 1 85 ? 11.062 2.195 -9.229 1.00 95.31 85 GLY A O 1
ATOM 619 N N . GLY A 1 86 ? 10.188 4.251 -9.523 1.00 95.44 86 GLY A N 1
ATOM 620 C CA . GLY A 1 86 ? 9.803 4.489 -8.136 1.00 95.44 86 GLY A CA 1
ATOM 621 C C . GLY A 1 86 ? 9.319 5.922 -7.928 1.00 95.44 86 GLY A C 1
ATOM 622 O O . GLY A 1 86 ? 8.691 6.514 -8.802 1.00 95.44 86 GLY A O 1
ATOM 623 N N . THR A 1 87 ? 9.621 6.510 -6.773 1.00 90.19 87 THR A N 1
ATOM 624 C CA . THR A 1 87 ? 9.175 7.866 -6.395 1.00 90.19 87 THR A CA 1
ATOM 625 C C . THR A 1 87 ? 9.648 8.972 -7.349 1.00 90.19 87 THR A C 1
ATOM 627 O O . THR A 1 87 ? 8.957 9.978 -7.495 1.00 90.19 87 THR A O 1
ATOM 630 N N . GLY A 1 88 ? 10.773 8.775 -8.048 1.00 89.38 88 GLY A N 1
ATOM 631 C CA . GLY A 1 88 ? 11.271 9.663 -9.111 1.00 89.38 88 GLY A CA 1
ATOM 632 C C . GLY A 1 88 ? 10.545 9.532 -10.462 1.00 89.38 88 GLY A C 1
ATOM 633 O O . GLY A 1 88 ? 10.882 10.233 -11.419 1.00 89.38 88 GLY A O 1
ATOM 634 N N . GLY A 1 89 ? 9.549 8.648 -10.553 1.00 92.88 89 GLY A N 1
ATOM 635 C CA . GLY A 1 89 ? 8.849 8.275 -11.778 1.00 92.88 89 GLY A CA 1
ATOM 636 C C . GLY A 1 89 ? 9.349 6.956 -12.369 1.00 92.88 89 GLY A C 1
ATOM 637 O O . GLY A 1 89 ? 10.211 6.277 -11.807 1.00 92.88 89 GLY A O 1
ATOM 638 N N . TYR A 1 90 ? 8.785 6.600 -13.521 1.00 96.31 90 TYR A N 1
ATOM 639 C CA . TYR A 1 90 ? 9.028 5.325 -14.191 1.00 96.31 90 TYR A CA 1
ATOM 640 C C . TYR A 1 90 ? 9.654 5.503 -15.570 1.00 96.31 90 TYR A C 1
ATOM 642 O O . TYR A 1 90 ? 9.356 6.460 -16.294 1.00 96.31 90 TYR A O 1
ATOM 650 N N . GLN A 1 91 ? 10.521 4.557 -15.917 1.00 95.06 91 GLN A N 1
ATOM 651 C CA . GLN A 1 91 ? 11.171 4.425 -17.212 1.00 95.06 91 GLN A CA 1
ATOM 652 C C . GLN A 1 91 ? 10.635 3.182 -17.921 1.00 95.06 91 GLN A C 1
ATOM 654 O O . GLN A 1 91 ? 10.624 2.096 -17.346 1.00 95.06 91 GLN A O 1
ATOM 659 N N . VAL A 1 92 ? 10.226 3.338 -19.176 1.00 94.81 92 VAL A N 1
ATOM 660 C CA . VAL A 1 92 ? 9.802 2.259 -20.070 1.00 94.81 92 VAL A CA 1
ATOM 661 C C . VAL A 1 92 ? 11.005 1.800 -20.881 1.00 94.81 92 VAL A C 1
ATOM 663 O O . VAL A 1 92 ? 11.692 2.619 -21.502 1.00 94.81 92 VAL A O 1
ATOM 666 N N . ILE A 1 93 ? 11.256 0.495 -20.886 1.00 90.69 93 ILE A N 1
ATOM 667 C CA . ILE A 1 93 ? 12.280 -0.124 -21.722 1.00 90.69 93 ILE A CA 1
ATOM 668 C C . ILE A 1 93 ? 11.735 -0.250 -23.139 1.00 90.69 93 ILE A C 1
ATOM 670 O O . ILE A 1 93 ? 10.622 -0.718 -23.363 1.00 90.69 93 ILE A O 1
ATOM 674 N N . GLN A 1 94 ? 12.536 0.195 -24.098 1.00 83.12 94 GLN A N 1
ATOM 675 C CA . GLN A 1 94 ? 12.195 0.157 -25.512 1.00 83.12 94 GLN A CA 1
ATOM 676 C C . GLN A 1 94 ? 12.859 -1.057 -26.161 1.00 83.12 94 GLN A C 1
ATOM 678 O O . GLN A 1 94 ? 13.942 -1.464 -25.746 1.00 83.12 94 GLN A O 1
ATOM 683 N N . ALA A 1 95 ? 12.236 -1.606 -27.207 1.00 78.31 95 ALA A N 1
ATOM 684 C CA . ALA A 1 95 ? 12.819 -2.708 -27.977 1.00 78.31 95 ALA A CA 1
ATOM 685 C C . ALA A 1 95 ? 14.195 -2.339 -28.563 1.00 78.31 95 ALA A C 1
ATOM 687 O O . ALA A 1 95 ? 15.080 -3.180 -28.679 1.00 78.31 95 ALA A O 1
ATOM 688 N N . THR A 1 96 ? 14.378 -1.060 -28.903 1.00 73.38 96 THR A N 1
ATOM 689 C CA . THR A 1 96 ? 15.647 -0.490 -29.354 1.00 73.38 96 THR A CA 1
ATOM 690 C C . THR A 1 96 ? 15.852 0.883 -28.725 1.00 73.38 96 THR A C 1
ATOM 692 O O . THR A 1 96 ? 14.930 1.700 -28.722 1.00 73.38 96 THR A O 1
ATOM 695 N N . GLY A 1 97 ? 17.070 1.171 -28.265 1.00 73.56 97 GLY A N 1
ATOM 696 C CA . GLY A 1 97 ? 17.440 2.476 -27.715 1.00 73.56 97 GLY A CA 1
ATOM 697 C C . GLY A 1 97 ? 17.286 2.588 -26.196 1.00 73.56 97 GLY A C 1
ATOM 698 O O . GLY A 1 97 ? 16.943 1.635 -25.502 1.00 73.56 97 GLY A O 1
ATOM 699 N N . LEU A 1 98 ? 17.591 3.777 -25.672 1.00 85.88 98 LEU A N 1
ATOM 700 C CA . LEU A 1 98 ? 17.595 4.038 -24.231 1.00 85.88 98 LEU A CA 1
ATOM 701 C C . LEU A 1 98 ? 16.172 4.017 -23.647 1.00 85.88 98 LEU A C 1
ATOM 703 O O . LEU A 1 98 ? 15.231 4.392 -24.347 1.00 85.88 98 LEU A O 1
ATOM 707 N N . PRO A 1 99 ? 15.992 3.651 -22.365 1.00 91.25 99 PRO A N 1
ATOM 708 C CA . PRO A 1 99 ? 14.716 3.808 -21.683 1.00 91.25 99 PRO A CA 1
ATOM 709 C C . PRO A 1 99 ? 14.197 5.244 -21.768 1.00 91.25 99 PRO A C 1
ATOM 711 O O . PRO A 1 99 ? 14.975 6.202 -21.737 1.00 91.25 99 PRO A O 1
ATOM 714 N N . ARG A 1 100 ? 12.875 5.384 -21.852 1.00 94.19 100 ARG A N 1
ATOM 715 C CA . ARG A 1 100 ? 12.198 6.685 -21.859 1.00 94.19 100 ARG A CA 1
ATOM 716 C C . ARG A 1 100 ? 11.332 6.844 -20.623 1.00 94.19 100 ARG A C 1
ATOM 718 O O . ARG A 1 100 ? 10.773 5.870 -20.128 1.00 94.19 100 ARG A O 1
ATOM 725 N N . LYS A 1 101 ? 11.126 8.082 -20.184 1.00 95.62 101 LYS A N 1
ATOM 726 C CA . LYS A 1 101 ? 10.177 8.360 -19.106 1.00 95.62 101 LYS A CA 1
ATOM 727 C C . LYS A 1 101 ? 8.754 8.003 -19.557 1.00 95.62 101 LYS A C 1
ATOM 729 O O . LYS A 1 101 ? 8.400 8.220 -20.721 1.00 95.62 101 LYS A O 1
ATOM 734 N N . MET A 1 102 ? 7.944 7.487 -18.637 1.00 94.75 102 MET A N 1
ATOM 735 C CA . MET A 1 102 ? 6.497 7.424 -18.838 1.00 94.75 102 MET A CA 1
ATOM 736 C C . MET A 1 102 ? 5.930 8.835 -19.036 1.00 94.75 102 MET A C 1
ATOM 738 O O . MET A 1 102 ? 6.307 9.780 -18.337 1.00 94.75 102 MET A O 1
ATOM 742 N N . THR A 1 103 ? 5.022 8.970 -19.995 1.00 94.25 103 THR A N 1
ATOM 743 C CA . THR A 1 103 ? 4.214 10.179 -20.185 1.00 94.25 103 THR A CA 1
ATOM 744 C C . THR A 1 103 ? 3.191 10.320 -19.056 1.00 94.25 103 THR A C 1
ATOM 746 O O . THR A 1 103 ? 2.886 9.358 -18.350 1.00 94.25 103 THR A O 1
ATOM 749 N N . ASP A 1 104 ? 2.601 11.505 -18.903 1.00 91.75 104 ASP A N 1
ATOM 750 C CA . ASP A 1 104 ? 1.586 11.738 -17.868 1.00 91.75 104 ASP A CA 1
ATOM 751 C C . ASP A 1 104 ? 0.346 10.846 -18.046 1.00 91.75 104 ASP A C 1
ATOM 753 O O . ASP A 1 104 ? -0.233 10.384 -17.062 1.00 91.75 104 ASP A O 1
ATOM 757 N N . GLY A 1 105 ? -0.030 10.550 -19.296 1.00 90.50 105 GLY A N 1
ATOM 758 C CA . GLY A 1 105 ? -1.118 9.623 -19.611 1.00 90.50 105 GLY A CA 1
ATOM 759 C C . GLY A 1 105 ? -0.804 8.187 -19.187 1.00 90.50 105 GLY A C 1
ATOM 760 O O . GLY A 1 105 ? -1.641 7.530 -18.572 1.00 90.50 105 GLY A O 1
ATOM 761 N N . GLU A 1 106 ? 0.423 7.720 -19.433 1.00 92.69 106 GLU A N 1
ATOM 762 C CA . GLU A 1 106 ? 0.881 6.392 -18.999 1.00 92.69 106 GLU A CA 1
ATOM 763 C C . GLU A 1 106 ? 0.962 6.301 -17.470 1.00 92.69 106 GLU A C 1
ATOM 765 O O . GLU A 1 106 ? 0.508 5.319 -16.890 1.00 92.69 106 GLU A O 1
ATOM 770 N N . MET A 1 107 ? 1.439 7.357 -16.801 1.00 93.00 107 MET A N 1
ATOM 771 C CA . MET A 1 107 ? 1.436 7.450 -15.337 1.00 93.00 107 MET A CA 1
ATOM 772 C C . MET A 1 107 ? 0.017 7.426 -14.754 1.00 93.00 107 MET A C 1
ATOM 774 O O . MET A 1 107 ? -0.214 6.818 -13.707 1.00 93.00 107 MET A O 1
ATOM 778 N N . ALA A 1 108 ? -0.947 8.081 -15.408 1.00 90.44 108 ALA A N 1
ATOM 779 C CA . ALA A 1 108 ? -2.347 8.058 -14.992 1.00 90.44 108 ALA A CA 1
ATOM 780 C C . ALA A 1 108 ? -2.993 6.675 -15.192 1.00 90.44 108 ALA A C 1
ATOM 782 O O . ALA A 1 108 ? -3.769 6.248 -14.334 1.00 90.44 108 ALA A O 1
ATOM 783 N N . ALA A 1 109 ? -2.651 5.971 -16.276 1.00 90.38 109 ALA A N 1
ATOM 784 C CA . ALA A 1 109 ? -3.080 4.594 -16.515 1.00 90.38 109 ALA A CA 1
ATOM 785 C C . ALA A 1 109 ? -2.484 3.635 -15.472 1.00 90.38 109 ALA A C 1
ATOM 787 O O . ALA A 1 109 ? -3.231 2.924 -14.803 1.00 90.38 109 ALA A O 1
ATOM 788 N N . LEU A 1 110 ? -1.168 3.706 -15.238 1.00 93.44 110 LEU A N 1
ATOM 789 C CA . LEU A 1 110 ? -0.479 2.906 -14.225 1.00 93.44 110 LEU A CA 1
ATOM 790 C C . LEU A 1 110 ? -1.061 3.135 -12.825 1.00 93.44 110 LEU A C 1
ATOM 792 O O . LEU A 1 110 ? -1.275 2.175 -12.091 1.00 93.44 110 LEU A O 1
ATOM 796 N N . ARG A 1 111 ? -1.372 4.387 -12.457 1.00 93.25 111 ARG A N 1
ATOM 797 C CA . ARG A 1 111 ? -2.051 4.699 -11.188 1.00 93.25 111 ARG A CA 1
ATOM 798 C C . ARG A 1 111 ? -3.345 3.902 -11.037 1.00 93.25 111 ARG A C 1
ATOM 800 O O . ARG A 1 111 ? -3.591 3.349 -9.970 1.00 93.25 111 ARG A O 1
ATOM 807 N N . ARG A 1 112 ? -4.174 3.876 -12.082 1.00 89.94 112 ARG A N 1
ATOM 808 C CA . ARG A 1 112 ? -5.472 3.197 -12.058 1.00 89.94 112 ARG A CA 1
ATOM 809 C C . ARG A 1 112 ? -5.296 1.684 -11.960 1.00 89.94 112 ARG A C 1
ATOM 811 O O . ARG A 1 112 ? -5.880 1.071 -11.075 1.00 89.94 112 ARG A O 1
ATOM 818 N N . GLU A 1 113 ? -4.387 1.121 -12.754 1.00 92.19 113 GLU A N 1
ATOM 819 C CA . GLU A 1 113 ? -4.044 -0.302 -12.683 1.00 92.19 113 GLU A CA 1
ATOM 820 C C . GLU A 1 113 ? -3.494 -0.714 -11.312 1.00 92.19 113 GLU A C 1
ATOM 822 O O . GLU A 1 113 ? -3.830 -1.795 -10.836 1.00 92.19 113 GLU A O 1
ATOM 827 N N . MET A 1 114 ? -2.681 0.123 -10.653 1.00 94.06 114 MET A N 1
ATOM 828 C CA . MET A 1 114 ? -2.207 -0.156 -9.293 1.00 94.06 114 MET A CA 1
ATOM 829 C C . MET A 1 114 ? -3.363 -0.211 -8.292 1.00 94.06 114 MET A C 1
ATOM 831 O O . MET A 1 114 ? -3.384 -1.101 -7.446 1.00 94.06 114 MET A O 1
ATOM 835 N N . MET A 1 115 ? -4.333 0.702 -8.385 1.00 93.56 115 MET A N 1
ATOM 836 C CA . MET A 1 115 ? -5.499 0.681 -7.496 1.00 93.56 115 MET A CA 1
ATOM 837 C C . MET A 1 115 ? -6.370 -0.560 -7.727 1.00 93.56 115 MET A C 1
ATOM 839 O O . MET A 1 115 ? -6.796 -1.191 -6.760 1.00 93.56 115 MET A O 1
ATOM 843 N N . ASP A 1 116 ? -6.560 -0.965 -8.983 1.00 90.81 116 ASP A N 1
ATOM 844 C CA . ASP A 1 116 ? -7.314 -2.175 -9.342 1.00 90.81 116 ASP A CA 1
ATOM 845 C C . ASP A 1 116 ? -6.593 -3.465 -8.908 1.00 90.81 116 ASP A C 1
ATOM 847 O O . ASP A 1 116 ? -7.216 -4.460 -8.508 1.00 90.81 116 ASP A O 1
ATOM 851 N N . ASN A 1 117 ? -5.259 -3.441 -8.947 1.00 92.38 117 ASN A N 1
ATOM 852 C CA . ASN A 1 117 ? -4.400 -4.554 -8.556 1.00 92.38 117 ASN A CA 1
ATOM 853 C C . ASN A 1 117 ? -3.990 -4.555 -7.085 1.00 92.38 117 ASN A C 1
ATOM 855 O O . ASN A 1 117 ? -3.253 -5.452 -6.671 1.00 92.38 117 ASN A O 1
ATOM 859 N N . LEU A 1 118 ? -4.497 -3.629 -6.270 1.00 94.50 118 LEU A N 1
ATOM 860 C CA . LEU A 1 118 ? -4.306 -3.674 -4.827 1.00 94.50 118 LEU A CA 1
ATOM 861 C C . LEU A 1 118 ? -4.812 -5.017 -4.279 1.00 94.50 118 LEU A C 1
ATOM 863 O O . LEU A 1 118 ? -5.961 -5.426 -4.485 1.00 94.50 118 LEU A O 1
ATOM 867 N N . ASP A 1 119 ? -3.933 -5.725 -3.583 1.00 93.62 119 ASP A N 1
ATOM 868 C CA . ASP A 1 119 ? -4.235 -6.984 -2.921 1.00 93.62 119 ASP A CA 1
ATOM 869 C C . ASP A 1 119 ? -4.961 -6.715 -1.603 1.00 93.62 119 ASP A C 1
ATOM 871 O O . ASP A 1 119 ? -4.396 -6.732 -0.509 1.00 93.62 119 ASP A O 1
ATOM 875 N N . VAL A 1 120 ? -6.254 -6.429 -1.730 1.00 92.44 120 VAL A N 1
ATOM 876 C CA . VAL A 1 120 ? -7.129 -6.111 -0.601 1.00 92.44 120 VAL A CA 1
ATOM 877 C C . VAL A 1 120 ? -7.255 -7.249 0.417 1.00 92.44 120 VAL A C 1
ATOM 879 O O . VAL A 1 120 ? -7.636 -6.992 1.555 1.00 92.44 120 VAL A O 1
ATOM 882 N N . GLY A 1 121 ? -6.908 -8.489 0.044 1.00 92.38 121 GLY A N 1
ATOM 883 C CA . GLY A 1 121 ? -6.881 -9.634 0.958 1.00 92.38 121 GLY A CA 1
ATOM 884 C C . GLY A 1 121 ? -5.773 -9.545 2.010 1.00 92.38 121 GLY A C 1
ATOM 885 O O . GLY A 1 121 ? -5.861 -10.194 3.048 1.00 92.38 121 GLY A O 1
ATOM 886 N N . LYS A 1 122 ? -4.758 -8.705 1.777 1.00 91.81 122 LYS A N 1
ATOM 887 C CA . LYS A 1 122 ? -3.697 -8.416 2.748 1.00 91.81 122 LYS A CA 1
ATOM 888 C C . LYS A 1 122 ? -4.048 -7.279 3.706 1.00 91.81 122 LYS A C 1
ATOM 890 O O . LYS A 1 122 ? -3.244 -6.972 4.575 1.00 91.81 122 LYS A O 1
ATOM 895 N N . LEU A 1 123 ? -5.209 -6.642 3.564 1.00 96.06 123 LEU A N 1
ATOM 896 C CA . LEU A 1 123 ? -5.640 -5.493 4.365 1.00 96.06 123 LEU A CA 1
ATOM 897 C C . LEU A 1 123 ? -6.725 -5.900 5.368 1.00 96.06 123 LEU A C 1
ATOM 899 O O . LEU A 1 123 ? -7.376 -6.933 5.213 1.00 96.06 123 LEU A O 1
ATOM 903 N N . ILE A 1 124 ? -6.960 -5.074 6.389 1.00 96.81 124 ILE A N 1
ATOM 904 C CA . ILE A 1 124 ? -8.118 -5.272 7.271 1.00 96.81 124 ILE A CA 1
ATOM 905 C C . ILE A 1 124 ? -9.366 -4.832 6.506 1.00 96.81 124 ILE A C 1
ATOM 907 O O . ILE A 1 124 ? -9.452 -3.684 6.070 1.00 96.81 124 ILE A O 1
ATOM 911 N N . LYS A 1 125 ? -10.345 -5.721 6.347 1.00 95.56 125 LYS A N 1
ATOM 912 C CA . LYS A 1 125 ? -11.622 -5.397 5.706 1.00 95.56 125 LYS A CA 1
ATOM 913 C C . LYS A 1 125 ? -12.600 -4.906 6.773 1.00 95.56 125 LYS A C 1
ATOM 915 O O . LYS A 1 125 ? -12.842 -5.609 7.740 1.00 95.56 125 LYS A O 1
ATOM 920 N N . VAL A 1 126 ? -13.178 -3.721 6.598 1.00 94.38 126 VAL A N 1
ATOM 921 C CA . VAL A 1 126 ? -14.137 -3.128 7.542 1.00 94.38 126 VAL A CA 1
ATOM 922 C C . VAL A 1 126 ? -15.365 -2.650 6.783 1.00 94.38 126 VAL A C 1
ATOM 924 O O . VAL A 1 126 ? -15.265 -1.787 5.910 1.00 94.38 126 VAL A O 1
ATOM 927 N N . GLN A 1 127 ? -16.533 -3.201 7.102 1.00 91.81 127 GLN A N 1
ATOM 928 C CA . GLN A 1 127 ? -17.779 -2.884 6.408 1.00 91.81 127 GLN A CA 1
ATOM 929 C C . GLN A 1 127 ? -18.606 -1.897 7.236 1.00 91.81 127 GLN A C 1
ATOM 931 O O . GLN A 1 127 ? -18.832 -2.088 8.433 1.00 91.81 127 GLN A O 1
ATOM 936 N N . TYR A 1 128 ? -19.073 -0.827 6.602 1.00 87.12 128 TYR A N 1
ATOM 937 C CA . TYR A 1 128 ? -20.004 0.128 7.199 1.00 87.12 128 TYR A CA 1
ATOM 938 C C . TYR A 1 128 ? -21.319 0.070 6.427 1.00 87.12 128 TYR A C 1
ATOM 940 O O . TYR A 1 128 ? -21.386 0.585 5.316 1.00 87.12 128 TYR A O 1
ATOM 948 N N . GLY A 1 129 ? -22.349 -0.553 7.002 1.00 80.38 129 GLY A N 1
ATOM 949 C CA . GLY A 1 129 ? -23.582 -0.901 6.285 1.00 80.38 129 GLY A CA 1
ATOM 950 C C . GLY A 1 129 ? -23.465 -2.248 5.566 1.00 80.38 129 GLY A C 1
ATOM 951 O O . GLY A 1 129 ? -22.773 -3.140 6.057 1.00 80.38 129 GLY A O 1
ATOM 952 N N . ASP A 1 130 ? -24.115 -2.396 4.412 1.00 75.44 130 ASP A N 1
ATOM 953 C CA . ASP A 1 130 ? -24.063 -3.633 3.605 1.00 75.44 130 ASP A CA 1
ATOM 954 C C . ASP A 1 130 ? -22.774 -3.772 2.760 1.00 75.44 130 ASP A C 1
ATOM 956 O O . ASP A 1 130 ? -22.564 -4.765 2.063 1.00 75.44 130 ASP A O 1
ATOM 960 N N . GLY A 1 131 ? -21.897 -2.766 2.835 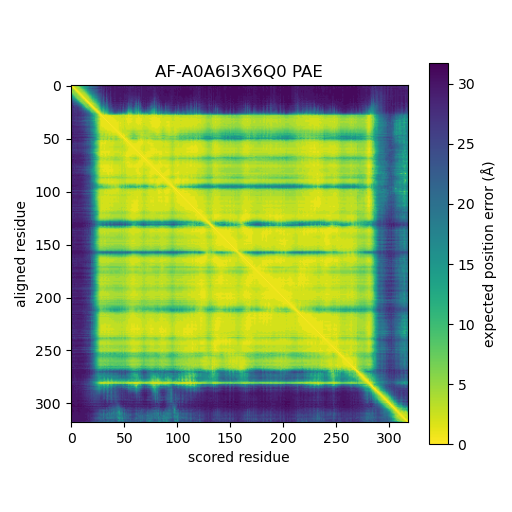1.00 69.88 131 GLY A N 1
ATOM 961 C CA . GLY A 1 131 ? -20.628 -2.686 2.116 1.00 69.88 131 GLY A CA 1
ATOM 962 C C . GLY A 1 131 ? -20.722 -2.090 0.705 1.00 69.88 131 GLY A C 1
ATOM 963 O O . GLY A 1 131 ? -19.670 -1.728 0.173 1.00 69.88 131 GLY A O 1
ATOM 964 N N . GLY A 1 132 ? -21.930 -1.985 0.127 1.00 66.19 132 GLY A N 1
ATOM 965 C CA . GLY A 1 132 ? -22.323 -1.265 -1.100 1.00 66.19 132 GLY A CA 1
ATOM 966 C C . GLY A 1 132 ? -21.399 -1.343 -2.318 1.00 66.19 132 GLY A C 1
ATOM 967 O O . GLY A 1 132 ? -21.404 -0.450 -3.163 1.00 66.19 132 GLY A O 1
ATOM 968 N N . GLY A 1 133 ? -20.563 -2.381 -2.414 1.00 71.31 133 GLY A N 1
ATOM 969 C CA . GLY A 1 133 ? -19.636 -2.619 -3.527 1.00 71.31 133 GLY A CA 1
ATOM 970 C C . GLY A 1 133 ? -18.455 -1.643 -3.643 1.00 71.31 133 GLY A C 1
ATOM 971 O O . GLY A 1 133 ? -17.592 -1.849 -4.498 1.00 71.31 133 GLY A O 1
ATOM 972 N N . ARG A 1 134 ? -18.374 -0.609 -2.795 1.00 82.94 134 ARG A N 1
ATOM 973 C CA . ARG A 1 134 ? -17.272 0.367 -2.779 1.00 82.94 134 ARG A CA 1
ATOM 974 C C . ARG A 1 134 ? -16.029 -0.227 -2.121 1.00 82.94 134 ARG A C 1
ATOM 976 O O . ARG A 1 134 ? -16.132 -0.907 -1.099 1.00 82.94 134 ARG A O 1
ATOM 983 N N . LYS A 1 135 ? -14.855 0.065 -2.683 1.00 86.06 135 LYS A N 1
ATOM 984 C CA . LYS A 1 135 ? -13.546 -0.374 -2.179 1.00 86.06 135 LYS A CA 1
ATOM 985 C C . LYS A 1 135 ? -12.686 0.846 -1.879 1.00 86.06 135 LYS A C 1
ATOM 987 O O . LYS A 1 135 ? -12.028 1.397 -2.755 1.00 86.06 135 LYS A O 1
ATOM 992 N N . ILE A 1 136 ? -12.686 1.268 -0.623 1.00 91.50 136 ILE A N 1
ATOM 993 C CA . ILE A 1 136 ? -11.947 2.451 -0.189 1.00 91.50 136 ILE A CA 1
ATOM 994 C C . ILE A 1 136 ? -10.699 2.017 0.569 1.00 91.50 136 ILE A C 1
ATOM 996 O O . ILE A 1 136 ? -10.799 1.299 1.557 1.00 91.50 136 ILE A O 1
ATOM 1000 N N . LEU A 1 137 ? -9.524 2.466 0.140 1.00 96.88 137 LEU A N 1
ATOM 1001 C CA . LEU A 1 137 ? -8.288 2.250 0.886 1.00 96.88 137 LEU A CA 1
ATOM 1002 C C . LEU A 1 137 ? -8.170 3.307 1.991 1.00 96.88 137 LEU A C 1
ATOM 1004 O O . LEU A 1 137 ? -8.312 4.504 1.739 1.00 96.88 137 LEU A O 1
ATOM 1008 N N . LEU A 1 138 ? -7.888 2.874 3.216 1.00 97.62 138 LEU A N 1
ATOM 1009 C CA . LEU A 1 138 ? -7.688 3.750 4.368 1.00 97.62 138 LEU A CA 1
ATOM 1010 C C . LEU A 1 138 ? -6.329 3.491 5.009 1.00 97.62 138 LEU A C 1
ATOM 1012 O O . LEU A 1 138 ? -6.082 2.419 5.549 1.00 97.62 138 LEU A O 1
ATOM 1016 N N . PHE A 1 139 ? -5.475 4.507 5.026 1.00 98.56 139 PHE A N 1
ATOM 1017 C CA . PHE A 1 139 ? -4.323 4.536 5.923 1.00 98.56 139 PHE A CA 1
ATOM 1018 C C . PHE A 1 139 ? -4.769 5.082 7.272 1.00 98.56 139 PHE A C 1
ATOM 1020 O O . PHE A 1 139 ? -5.222 6.228 7.354 1.00 98.56 139 PHE A O 1
ATOM 1027 N N . SER A 1 140 ? -4.635 4.277 8.324 1.00 98.44 140 SER A N 1
ATOM 1028 C CA . SER A 1 140 ? -5.050 4.642 9.680 1.00 98.44 140 SER A CA 1
ATOM 1029 C C . SER A 1 140 ? -4.018 4.177 10.699 1.00 98.44 140 SER A C 1
ATOM 1031 O O . SER A 1 140 ? -3.514 3.060 10.614 1.00 98.44 140 SER A O 1
ATOM 1033 N N . ALA A 1 141 ? -3.702 5.038 11.665 1.00 98.25 141 ALA A N 1
ATOM 1034 C CA . ALA A 1 141 ? -2.774 4.717 12.741 1.00 98.25 141 ALA A CA 1
ATOM 1035 C C . ALA A 1 141 ? -3.530 4.533 14.059 1.00 98.25 141 ALA A C 1
ATOM 1037 O O . ALA A 1 141 ? -4.387 5.350 14.395 1.00 98.25 141 ALA A O 1
ATOM 1038 N N . ILE A 1 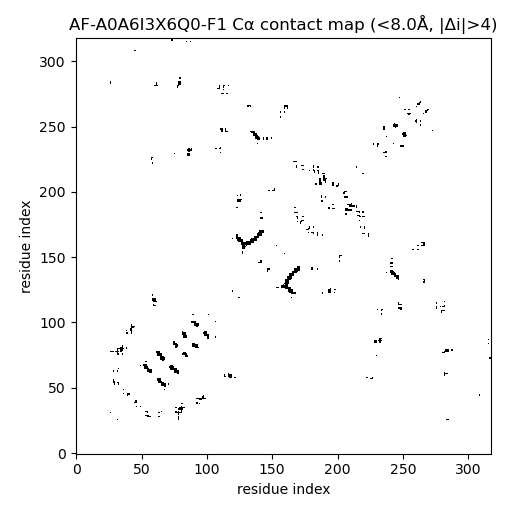142 ? -3.218 3.488 14.828 1.00 97.81 142 ILE A N 1
ATOM 1039 C CA . ILE A 1 142 ? -3.970 3.161 16.054 1.00 97.81 142 ILE A CA 1
ATOM 1040 C C . ILE A 1 142 ? -3.783 4.189 17.186 1.00 97.81 142 ILE A C 1
ATOM 1042 O O . ILE A 1 142 ? -4.634 4.313 18.068 1.00 97.81 142 ILE A O 1
ATOM 1046 N N . ASP A 1 143 ? -2.691 4.957 17.147 1.00 97.06 143 ASP A N 1
ATOM 1047 C CA . ASP A 1 143 ? -2.328 6.017 18.092 1.00 97.06 143 ASP A CA 1
ATOM 1048 C C . ASP A 1 143 ? -2.613 7.435 17.552 1.00 97.06 143 ASP A C 1
ATOM 1050 O O . ASP A 1 143 ? -2.151 8.425 18.113 1.00 97.06 143 ASP A O 1
ATOM 1054 N N . CYS A 1 144 ? -3.417 7.550 16.488 1.00 97.81 144 CYS A N 1
ATOM 1055 C CA . CYS A 1 144 ? -3.800 8.815 15.856 1.00 97.81 144 CYS A CA 1
ATOM 1056 C C . CYS A 1 144 ? -5.185 9.315 16.340 1.00 97.81 144 CYS A C 1
ATOM 1058 O O . CYS A 1 144 ? -6.215 8.695 16.050 1.00 97.81 144 CYS A O 1
ATOM 1060 N N . PRO A 1 145 ? -5.273 10.483 17.018 1.00 97.19 145 PRO A N 1
ATOM 1061 C CA . PRO A 1 145 ? -6.551 11.031 17.495 1.00 97.19 145 PRO A CA 1
ATOM 1062 C C . PRO A 1 145 ? -7.539 11.384 16.374 1.00 97.19 145 PRO A C 1
ATOM 1064 O O . PRO A 1 145 ? -8.748 11.198 16.519 1.00 97.19 145 PRO A O 1
ATOM 1067 N N . ALA A 1 146 ? -7.044 11.867 15.230 1.00 97.12 146 ALA A N 1
ATOM 1068 C CA . ALA A 1 146 ? -7.888 12.161 14.070 1.00 97.12 146 ALA A CA 1
ATOM 1069 C C . ALA A 1 146 ? -8.512 10.885 13.477 1.00 97.12 146 ALA A C 1
ATOM 1071 O O . ALA A 1 146 ? -9.656 10.909 13.024 1.00 97.12 146 ALA A O 1
ATOM 1072 N N . CYS A 1 147 ? -7.790 9.768 13.543 1.00 97.69 147 CYS A N 1
ATOM 1073 C CA . CYS A 1 147 ? -8.232 8.451 13.110 1.00 97.69 147 CYS A CA 1
ATOM 1074 C C . CYS A 1 147 ? -9.339 7.943 14.036 1.00 97.69 147 CYS A C 1
ATOM 1076 O O . CYS A 1 147 ? -10.403 7.564 13.561 1.00 97.69 147 CYS A O 1
ATOM 1078 N N . HIS A 1 148 ? -9.173 8.100 15.353 1.00 97.50 148 HIS A N 1
ATOM 1079 C CA . HIS A 1 148 ? -10.245 7.830 16.315 1.00 97.50 148 HIS A CA 1
ATOM 1080 C C . HIS A 1 148 ? -11.517 8.642 16.021 1.00 97.50 148 HIS A C 1
ATOM 1082 O O . HIS A 1 148 ? -12.622 8.098 16.024 1.00 97.50 148 HIS A O 1
ATOM 1088 N N . SER A 1 149 ? -11.369 9.940 15.729 1.00 95.38 149 SER A N 1
ATOM 1089 C CA . SER A 1 149 ? -12.494 10.806 15.358 1.00 95.38 149 SER A CA 1
ATOM 1090 C C . SER A 1 149 ? -13.172 10.344 14.065 1.00 95.38 149 SER A C 1
ATOM 1092 O O . SER A 1 149 ? -14.400 10.352 13.992 1.00 95.38 149 SER A O 1
ATOM 1094 N N . PHE A 1 150 ? -12.397 9.939 13.055 1.00 94.94 150 PHE A N 1
ATOM 1095 C CA . PHE A 1 150 ? -12.920 9.402 11.799 1.00 94.94 150 PHE A CA 1
ATOM 1096 C C . PHE A 1 150 ? -13.749 8.135 12.032 1.00 94.94 150 PHE A C 1
ATOM 1098 O O . PHE A 1 150 ? -14.896 8.079 11.595 1.00 94.94 150 PHE A O 1
ATOM 1105 N N . GLU A 1 151 ? -13.218 7.171 12.779 1.00 95.00 151 GLU A N 1
ATOM 1106 C CA . GLU A 1 151 ? -13.897 5.900 13.061 1.00 95.00 151 GLU A CA 1
ATOM 1107 C C . GLU A 1 151 ? -15.165 6.116 13.898 1.00 95.00 151 GLU A C 1
ATOM 1109 O O . GLU A 1 151 ? -16.225 5.583 13.580 1.00 95.00 151 GLU A O 1
ATOM 1114 N N . THR A 1 152 ? -15.105 7.001 14.900 1.00 93.25 152 THR A N 1
ATOM 1115 C CA . THR A 1 152 ? -16.270 7.368 15.724 1.00 93.25 152 THR A CA 1
ATOM 1116 C C . THR A 1 152 ? -17.394 7.980 14.887 1.00 93.25 152 THR A C 1
ATOM 1118 O O . THR A 1 152 ? -18.562 7.638 15.067 1.00 93.25 152 THR A O 1
ATOM 1121 N N . VAL A 1 153 ? -17.067 8.914 13.987 1.00 91.56 153 VAL A N 1
ATOM 1122 C CA . VAL A 1 153 ? -18.063 9.548 13.109 1.00 91.56 153 VAL A CA 1
ATOM 1123 C C . VAL A 1 153 ? -18.634 8.528 12.128 1.00 91.56 153 VAL A C 1
ATOM 1125 O O . VAL A 1 153 ? -19.850 8.450 11.983 1.00 91.56 153 VAL A O 1
ATOM 1128 N N . THR A 1 154 ? -17.781 7.712 11.511 1.00 90.88 154 THR A N 1
ATOM 1129 C CA . THR A 1 154 ? -18.200 6.687 10.545 1.00 90.88 154 THR A CA 1
ATOM 1130 C C . THR A 1 154 ? -19.145 5.669 11.191 1.00 90.88 154 THR A C 1
ATOM 1132 O O . THR A 1 154 ? -20.209 5.386 10.641 1.00 90.88 154 THR A O 1
ATOM 1135 N N . ALA A 1 155 ? -18.833 5.206 12.407 1.00 88.75 155 ALA A N 1
ATOM 1136 C CA . ALA A 1 155 ? -19.696 4.311 13.175 1.00 88.75 155 ALA A CA 1
ATOM 1137 C C . ALA A 1 155 ? -21.061 4.940 13.514 1.00 88.75 155 ALA A C 1
ATOM 1139 O O . ALA A 1 155 ? -22.087 4.272 13.404 1.00 88.75 155 ALA A O 1
ATOM 1140 N N . LYS A 1 156 ? -21.100 6.234 13.871 1.00 88.00 156 LYS A N 1
ATOM 1141 C CA . LYS A 1 156 ? -22.354 6.959 14.163 1.00 88.00 156 LYS A CA 1
ATOM 1142 C C . LYS A 1 156 ? -23.262 7.121 12.945 1.00 88.00 156 LYS A C 1
ATOM 1144 O O . LYS A 1 156 ? -24.477 7.188 13.105 1.00 88.00 156 LYS A O 1
ATOM 1149 N N . ILE A 1 157 ? -22.694 7.212 11.742 1.00 85.06 157 ILE A N 1
ATOM 1150 C CA . ILE A 1 157 ? -23.467 7.369 10.502 1.00 85.06 157 ILE A CA 1
ATOM 1151 C C . ILE A 1 157 ? -24.269 6.096 10.182 1.00 85.06 157 ILE A C 1
ATOM 1153 O O . ILE A 1 157 ? -25.364 6.202 9.625 1.00 85.06 157 ILE A O 1
ATOM 1157 N N . GLY A 1 158 ? -23.762 4.918 10.565 1.00 70.62 158 GLY A N 1
ATOM 1158 C CA . GLY A 1 158 ? -24.466 3.628 10.559 1.00 70.62 158 GLY A CA 1
ATOM 1159 C C . GLY A 1 158 ? -24.702 3.000 9.179 1.00 70.62 158 GLY A C 1
ATOM 1160 O O . GLY A 1 158 ? -24.405 1.825 8.990 1.00 70.62 158 GLY A O 1
ATOM 1161 N N . LYS A 1 159 ? -25.204 3.769 8.207 1.00 74.56 159 LYS A N 1
ATOM 1162 C CA . LYS A 1 159 ? -25.466 3.337 6.824 1.00 74.56 159 LYS A CA 1
ATOM 1163 C C . LYS A 1 159 ? -24.633 4.164 5.859 1.00 74.56 159 LYS A C 1
ATOM 1165 O O . LYS A 1 159 ? -25.068 5.217 5.395 1.00 74.56 159 LYS A O 1
ATOM 1170 N N . LEU A 1 160 ? -23.394 3.732 5.662 1.00 84.56 160 LEU A N 1
ATOM 1171 C CA . LEU A 1 160 ? -22.520 4.304 4.644 1.00 84.56 160 LEU A CA 1
ATOM 1172 C C . LEU A 1 160 ? -22.507 3.459 3.366 1.00 84.56 160 LEU A C 1
ATOM 1174 O O . LEU A 1 160 ? -22.235 4.013 2.312 1.00 84.56 160 LEU A O 1
ATOM 1178 N N . ASP A 1 161 ? -22.803 2.162 3.481 1.00 85.81 161 ASP A N 1
ATOM 1179 C CA . ASP A 1 161 ? -22.781 1.153 2.420 1.00 85.81 161 ASP A CA 1
ATOM 1180 C C . ASP A 1 161 ? -21.451 1.161 1.654 1.00 85.81 161 ASP A C 1
ATOM 1182 O O . ASP A 1 161 ? -21.382 1.314 0.437 1.00 85.81 161 ASP A O 1
ATOM 1186 N N . THR A 1 162 ? -20.358 1.019 2.413 1.00 87.94 162 THR A N 1
ATOM 1187 C CA . THR A 1 162 ? -18.987 1.030 1.885 1.00 87.94 162 THR A CA 1
ATOM 1188 C C . THR A 1 162 ? -18.094 0.048 2.629 1.00 87.94 162 THR A C 1
ATOM 1190 O O . THR A 1 162 ? -18.169 -0.081 3.855 1.00 87.94 162 THR A O 1
ATOM 1193 N N . THR A 1 163 ? -17.193 -0.601 1.889 1.00 91.62 163 THR A N 1
ATOM 1194 C CA . THR A 1 163 ? -16.099 -1.394 2.455 1.00 91.62 163 THR A CA 1
ATOM 1195 C C . THR A 1 163 ? -14.804 -0.589 2.465 1.00 91.62 163 THR A C 1
ATOM 1197 O O . THR A 1 163 ? -14.324 -0.120 1.430 1.00 91.62 163 THR A O 1
ATOM 1200 N N . TYR A 1 164 ? -14.219 -0.467 3.650 1.00 94.31 164 TYR A N 1
ATOM 1201 C CA . TYR A 1 164 ? -12.890 0.082 3.857 1.00 94.31 164 TYR A CA 1
ATOM 1202 C C . TYR A 1 164 ? -11.885 -1.061 3.929 1.00 94.31 164 TYR A C 1
ATOM 1204 O O . TYR A 1 164 ? -12.075 -2.026 4.665 1.00 94.31 164 TYR A O 1
ATOM 1212 N N . TYR A 1 165 ? -10.802 -0.935 3.180 1.00 96.88 165 TYR A N 1
ATOM 1213 C CA . TYR A 1 165 ? -9.632 -1.788 3.276 1.00 96.88 165 TYR A CA 1
ATOM 1214 C C . TYR A 1 165 ? -8.539 -0.987 3.957 1.00 96.88 165 TYR A C 1
ATOM 1216 O O . TYR A 1 165 ? -7.992 -0.038 3.393 1.00 96.88 165 TYR A O 1
ATOM 1224 N N . VAL A 1 166 ? -8.277 -1.320 5.210 1.00 98.19 166 VAL A N 1
ATOM 1225 C CA . VAL A 1 166 ? -7.389 -0.552 6.066 1.00 98.19 166 VAL A CA 1
ATOM 1226 C C . VAL A 1 166 ? -5.973 -1.094 5.942 1.00 98.19 166 VAL A C 1
ATOM 1228 O O . VAL A 1 166 ? -5.737 -2.288 6.123 1.00 98.19 166 VAL A O 1
ATOM 1231 N N . MET A 1 167 ? -5.036 -0.192 5.666 1.00 98.38 167 MET A N 1
ATOM 1232 C CA . MET A 1 167 ? -3.609 -0.367 5.904 1.00 98.38 167 MET A CA 1
ATOM 1233 C C . MET A 1 167 ? -3.307 0.209 7.299 1.00 98.38 167 MET A C 1
ATOM 1235 O O . MET A 1 167 ? -3.192 1.435 7.437 1.00 98.38 167 MET A O 1
ATOM 1239 N N . PRO A 1 168 ? -3.280 -0.629 8.353 1.00 97.94 168 PRO A N 1
ATOM 1240 C CA . PRO A 1 168 ? -3.103 -0.158 9.718 1.00 97.94 168 PRO A CA 1
ATOM 1241 C C . PRO A 1 168 ? -1.624 0.130 10.011 1.00 97.94 168 PRO A C 1
ATOM 1243 O O . PRO A 1 168 ? -0.726 -0.530 9.488 1.00 97.94 168 PRO A O 1
ATOM 1246 N N . GLY A 1 169 ? -1.362 1.098 10.883 1.00 97.62 169 GLY A N 1
ATOM 1247 C CA . GLY A 1 169 ? -0.007 1.436 11.314 1.00 97.62 169 GLY A CA 1
ATOM 1248 C C . GLY A 1 169 ? 0.026 2.202 12.631 1.00 97.62 169 GLY A C 1
ATOM 1249 O O . GLY A 1 169 ? -0.925 2.178 13.420 1.00 97.62 169 GLY A O 1
ATOM 1250 N N . THR A 1 170 ? 1.127 2.909 12.853 1.00 97.62 170 THR A N 1
ATOM 1251 C CA . THR A 1 170 ? 1.369 3.770 14.015 1.00 97.62 170 THR A CA 1
ATOM 1252 C C . THR A 1 170 ? 1.940 5.113 13.560 1.00 97.62 170 THR A C 1
ATOM 1254 O O . THR A 1 170 ? 2.436 5.246 12.443 1.00 97.62 170 THR A O 1
ATOM 1257 N N . LEU A 1 171 ? 1.847 6.134 14.412 1.00 96.81 171 LEU A N 1
ATOM 1258 C CA . LEU A 1 171 ? 2.527 7.419 14.218 1.00 96.81 171 LEU A CA 1
ATOM 1259 C C . LEU A 1 171 ? 3.982 7.393 14.704 1.00 96.81 171 LEU A C 1
ATOM 1261 O O . LEU A 1 171 ? 4.758 8.276 14.352 1.00 96.81 171 LEU A O 1
ATOM 1265 N N . GLN A 1 172 ? 4.327 6.420 15.547 1.00 95.81 172 GLN A N 1
ATOM 1266 C CA . GLN A 1 172 ? 5.671 6.207 16.072 1.00 95.81 172 GLN A CA 1
ATOM 1267 C C . GLN A 1 172 ? 6.229 4.906 15.505 1.00 95.81 172 GLN A C 1
ATOM 1269 O O . GLN A 1 172 ? 5.668 3.837 15.767 1.00 95.81 172 GLN A O 1
ATOM 1274 N N . ASP A 1 173 ? 7.336 5.005 14.776 1.00 93.56 173 ASP A N 1
ATOM 1275 C CA . ASP A 1 173 ? 8.009 3.852 14.178 1.00 93.56 173 ASP A CA 1
ATOM 1276 C C . ASP A 1 173 ? 8.675 2.976 15.258 1.00 93.56 173 ASP A C 1
ATOM 1278 O O . ASP A 1 173 ? 9.036 3.442 16.348 1.00 93.56 173 ASP A O 1
ATOM 1282 N N . ILE A 1 174 ? 8.908 1.699 14.956 1.00 97.00 174 ILE A N 1
ATOM 1283 C CA . ILE A 1 174 ? 9.572 0.724 15.835 1.00 97.00 174 ILE A CA 1
ATOM 1284 C C . ILE A 1 174 ? 10.947 1.233 16.267 1.00 97.00 174 ILE A C 1
ATOM 1286 O O . ILE A 1 174 ? 11.280 1.164 17.451 1.00 97.00 174 ILE A O 1
ATOM 1290 N N . ALA A 1 175 ? 11.720 1.798 15.334 1.00 95.69 175 ALA A N 1
ATOM 1291 C CA . ALA A 1 175 ? 13.041 2.369 15.610 1.00 95.69 175 ALA A CA 1
ATOM 1292 C C . ALA A 1 175 ? 13.001 3.532 16.620 1.00 95.69 175 ALA A C 1
ATOM 1294 O O . ALA A 1 175 ? 14.010 3.842 17.247 1.00 95.69 175 ALA A O 1
ATOM 1295 N N . GLN A 1 176 ? 11.835 4.154 16.801 1.00 95.56 176 GLN A N 1
ATOM 1296 C CA . GLN A 1 176 ? 11.594 5.246 17.741 1.00 95.56 176 GLN A CA 1
ATOM 1297 C C . GLN A 1 176 ? 10.873 4.777 19.016 1.00 95.56 176 GLN A C 1
ATOM 1299 O O . GLN A 1 176 ? 10.390 5.611 19.778 1.00 95.56 176 GLN A O 1
ATOM 1304 N N . GLY A 1 177 ? 10.767 3.465 19.260 1.00 95.38 177 GLY A N 1
ATOM 1305 C CA . GLY A 1 177 ? 10.083 2.893 20.427 1.00 95.38 177 GLY A CA 1
ATOM 1306 C C . GLY A 1 177 ? 8.620 2.498 20.188 1.00 95.38 177 GLY A C 1
ATOM 1307 O O . GLY A 1 177 ? 7.907 2.192 21.139 1.00 95.38 177 GLY A O 1
ATOM 1308 N N . GLY A 1 178 ? 8.158 2.466 18.935 1.00 96.50 178 GLY A N 1
ATOM 1309 C CA . GLY A 1 178 ? 6.784 2.110 18.559 1.00 96.50 178 GLY A CA 1
ATOM 1310 C C . GLY A 1 178 ? 6.433 0.617 18.617 1.00 96.50 178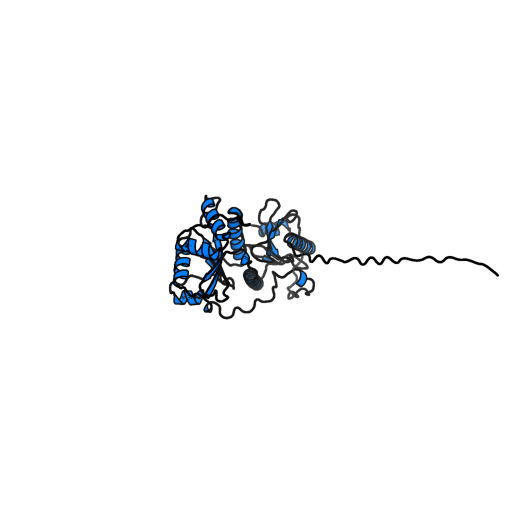 GLY A C 1
ATOM 1311 O O . GLY A 1 178 ? 5.318 0.251 18.251 1.00 96.50 178 GLY A O 1
ATOM 1312 N N . LEU A 1 179 ? 7.342 -0.258 19.072 1.00 97.38 179 LEU A N 1
ATOM 1313 C CA . LEU A 1 179 ? 7.179 -1.717 18.983 1.00 97.38 179 LEU A CA 1
ATOM 1314 C C . LEU A 1 179 ? 5.871 -2.221 19.606 1.00 97.38 179 LEU A C 1
ATOM 1316 O O . LEU A 1 179 ? 5.120 -2.925 18.942 1.00 97.38 179 LEU A O 1
ATOM 1320 N N . GLN A 1 180 ? 5.551 -1.811 20.835 1.00 96.94 180 GLN A N 1
ATOM 1321 C CA . GLN A 1 180 ? 4.336 -2.262 21.529 1.00 96.94 180 GLN A CA 1
ATOM 1322 C C . GLN A 1 180 ? 3.043 -1.833 20.809 1.00 96.94 180 GLN A C 1
ATOM 1324 O O . GLN A 1 180 ? 2.033 -2.542 20.811 1.00 96.94 180 GLN A O 1
ATOM 1329 N N . LYS A 1 181 ? 3.061 -0.669 20.151 1.00 97.56 181 LYS A N 1
ATOM 1330 C CA . LYS A 1 181 ? 1.929 -0.206 19.342 1.00 97.56 181 LYS A CA 1
ATOM 1331 C C . LYS A 1 181 ? 1.821 -1.019 18.057 1.00 97.56 181 LYS A C 1
ATOM 1333 O O . LYS A 1 181 ? 0.726 -1.440 17.699 1.00 97.56 181 LYS A O 1
ATOM 1338 N N . MET A 1 182 ? 2.943 -1.321 17.408 1.00 97.62 182 MET A N 1
ATOM 1339 C CA . MET A 1 182 ? 2.946 -2.209 16.246 1.00 97.62 182 MET A CA 1
ATOM 1340 C C . MET A 1 182 ? 2.528 -3.643 16.597 1.00 97.62 182 MET A C 1
ATOM 1342 O O . MET A 1 182 ? 1.846 -4.274 15.801 1.00 97.62 182 MET A O 1
A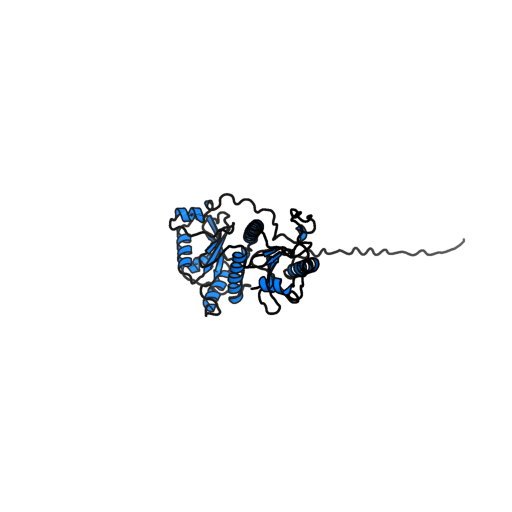TOM 1346 N N . GLU A 1 183 ? 2.822 -4.142 17.800 1.00 97.06 183 GLU A N 1
ATOM 1347 C CA . GLU A 1 183 ? 2.251 -5.405 18.294 1.00 97.06 183 GLU A CA 1
ATOM 1348 C C . GLU A 1 183 ? 0.725 -5.335 18.438 1.00 97.06 183 GLU A C 1
ATOM 1350 O O . GLU A 1 183 ? 0.026 -6.304 18.156 1.00 97.06 183 GLU A O 1
ATOM 1355 N N . THR A 1 184 ? 0.178 -4.188 18.845 1.00 97.75 184 THR A N 1
ATOM 1356 C CA . THR A 1 184 ? -1.279 -3.986 18.871 1.00 97.75 184 THR A CA 1
ATOM 1357 C C . THR A 1 184 ? -1.857 -3.987 17.455 1.00 97.75 184 THR A C 1
ATOM 1359 O O . THR A 1 184 ? -2.872 -4.641 17.213 1.00 97.75 184 THR A O 1
ATOM 1362 N N . VAL A 1 185 ? -1.189 -3.320 16.504 1.00 98.00 185 VAL A N 1
ATOM 1363 C CA . VAL A 1 185 ? -1.553 -3.353 15.077 1.00 98.00 185 VAL A CA 1
ATOM 1364 C C . VAL A 1 185 ? -1.604 -4.791 14.567 1.00 98.00 185 VAL A C 1
ATOM 1366 O O . VAL A 1 185 ? -2.616 -5.188 13.993 1.00 98.00 185 VAL A O 1
ATOM 1369 N N . THR A 1 186 ? -0.559 -5.590 14.795 1.00 97.19 186 THR A N 1
ATOM 1370 C CA . THR A 1 186 ? -0.511 -6.966 14.281 1.00 97.19 186 THR A CA 1
ATOM 1371 C C . THR A 1 186 ? -1.521 -7.883 14.945 1.00 97.19 186 THR A C 1
ATOM 1373 O O . THR A 1 186 ? -2.103 -8.711 14.256 1.00 97.19 186 THR A O 1
ATOM 1376 N N . ARG A 1 187 ? -1.812 -7.719 16.241 1.00 97.62 187 ARG A N 1
ATOM 1377 C CA . ARG A 1 187 ? -2.886 -8.479 16.906 1.00 97.62 187 ARG A CA 1
ATOM 1378 C C . ARG A 1 187 ? -4.245 -8.228 16.262 1.00 97.62 187 ARG A C 1
ATOM 1380 O O . ARG A 1 187 ? -4.992 -9.175 16.044 1.00 97.62 187 ARG A O 1
ATOM 1387 N N . ILE A 1 188 ? -4.555 -6.974 15.930 1.00 98.25 188 ILE A N 1
ATOM 1388 C CA . ILE A 1 188 ? -5.800 -6.629 15.232 1.00 98.25 188 ILE A CA 1
ATOM 1389 C C . ILE A 1 188 ? -5.786 -7.186 13.803 1.00 98.25 188 ILE A C 1
ATOM 1391 O O . ILE A 1 188 ? -6.765 -7.785 13.367 1.00 98.25 188 ILE A O 1
ATOM 1395 N N . TRP A 1 189 ? -4.672 -7.031 13.087 1.00 97.00 189 TRP A N 1
ATOM 1396 C CA . TRP A 1 189 ? -4.537 -7.471 11.697 1.00 97.00 189 TRP A CA 1
ATOM 1397 C C . TRP A 1 189 ? -4.624 -8.997 11.548 1.00 97.00 189 TRP A C 1
ATOM 1399 O O . TRP A 1 189 ? -5.313 -9.489 10.656 1.00 97.00 189 TRP A O 1
ATOM 1409 N N . CYS A 1 190 ? -3.976 -9.739 12.448 1.00 96.00 190 CYS A N 1
ATOM 1410 C CA . CYS A 1 190 ? -3.971 -11.201 12.497 1.00 96.00 190 CYS A CA 1
ATOM 1411 C C . CYS A 1 190 ? -5.208 -11.799 13.192 1.00 96.00 190 CYS A C 1
ATOM 1413 O O . CYS A 1 190 ? -5.285 -13.024 13.323 1.00 96.00 190 CYS A O 1
ATOM 1415 N N . ALA A 1 191 ? -6.146 -10.989 13.696 1.00 96.94 191 ALA A N 1
ATOM 1416 C CA . ALA A 1 191 ? -7.329 -11.509 14.373 1.00 96.94 191 ALA A CA 1
ATOM 1417 C C . ALA A 1 191 ? -8.160 -12.387 13.422 1.00 96.94 191 ALA A C 1
ATOM 1419 O O . ALA A 1 191 ? -8.238 -12.126 12.224 1.00 96.94 191 ALA A O 1
ATOM 1420 N N . ALA A 1 192 ? -8.808 -13.425 13.967 1.00 94.31 192 ALA A N 1
ATOM 1421 C CA . ALA A 1 192 ? -9.672 -14.307 13.175 1.00 94.31 192 ALA A CA 1
ATOM 1422 C C . ALA A 1 192 ? -10.822 -13.534 12.506 1.00 94.31 192 ALA A C 1
ATOM 1424 O O . ALA A 1 192 ? -11.181 -13.819 11.368 1.00 94.31 192 ALA A O 1
ATOM 1425 N N . ASP A 1 193 ? -11.348 -12.537 13.219 1.00 96.06 193 ASP A N 1
ATOM 1426 C CA . ASP A 1 193 ? -12.259 -11.523 12.704 1.00 96.06 193 ASP A CA 1
ATOM 1427 C C . ASP A 1 193 ? -11.594 -10.150 12.875 1.00 96.06 193 ASP A C 1
ATOM 1429 O O . ASP A 1 193 ? -11.681 -9.504 13.926 1.00 96.06 193 ASP A O 1
ATOM 1433 N N . ASN A 1 194 ? -10.845 -9.741 11.851 1.00 95.88 194 ASN A N 1
ATOM 1434 C CA . ASN A 1 194 ? -10.124 -8.471 11.865 1.00 95.88 194 ASN A CA 1
ATOM 1435 C C . ASN A 1 194 ? -11.063 -7.255 11.772 1.00 95.88 194 ASN A C 1
ATOM 1437 O O . ASN A 1 194 ? -10.721 -6.189 12.287 1.00 95.88 194 ASN A O 1
ATOM 1441 N N . GLU A 1 195 ? -12.268 -7.417 11.220 1.00 96.12 195 GLU A N 1
ATOM 1442 C CA . GLU A 1 195 ? -13.297 -6.382 11.192 1.00 96.12 195 GLU A CA 1
ATOM 1443 C C . GLU A 1 195 ? -13.786 -6.070 12.612 1.00 96.12 195 GLU A C 1
ATOM 1445 O O . GLU A 1 195 ? -13.767 -4.911 13.048 1.00 96.12 195 GLU A O 1
ATOM 1450 N N . ALA A 1 196 ? -14.201 -7.104 13.349 1.00 97.06 196 ALA A N 1
ATOM 1451 C CA . ALA A 1 196 ? -14.677 -6.963 14.719 1.00 97.06 196 ALA A CA 1
ATOM 1452 C C . ALA A 1 196 ? -13.568 -6.451 15.644 1.00 97.06 196 ALA A C 1
ATOM 1454 O O . ALA A 1 196 ? -13.811 -5.558 16.460 1.00 97.06 196 ALA A O 1
ATOM 1455 N N . ALA A 1 197 ? -12.339 -6.957 15.490 1.00 98.00 197 ALA A N 1
ATOM 1456 C CA . ALA A 1 197 ? -11.188 -6.491 16.258 1.00 98.00 197 ALA A CA 1
ATOM 1457 C C . ALA A 1 197 ? -10.895 -5.000 16.017 1.00 98.00 197 ALA A C 1
ATOM 1459 O O . ALA A 1 197 ? -10.703 -4.252 16.978 1.00 98.00 197 ALA A O 1
ATOM 1460 N N . TRP A 1 198 ? -10.918 -4.547 14.759 1.00 98.19 198 TRP A N 1
ATOM 1461 C CA . TRP A 1 198 ? -10.703 -3.141 14.408 1.00 98.19 198 TRP A CA 1
ATOM 1462 C C . TRP A 1 198 ? -11.780 -2.233 15.005 1.00 98.19 198 TRP A C 1
ATOM 1464 O O . TRP A 1 198 ? -11.469 -1.246 15.678 1.00 98.19 198 TRP A O 1
ATOM 1474 N N . LYS A 1 199 ? -13.057 -2.590 14.826 1.00 96.38 199 LYS A N 1
ATOM 1475 C CA . LYS A 1 199 ? -14.189 -1.830 15.378 1.00 96.38 199 LYS A CA 1
ATOM 1476 C C . LYS A 1 199 ? -14.146 -1.771 16.907 1.00 96.38 199 LYS A C 1
ATOM 1478 O O . LYS A 1 199 ? -14.345 -0.701 17.482 1.00 96.38 199 LYS A O 1
ATOM 1483 N N . ASN A 1 200 ? -13.846 -2.889 17.569 1.00 97.81 200 ASN A N 1
ATOM 1484 C CA . ASN A 1 200 ? -13.784 -2.955 19.028 1.00 97.81 200 ASN A CA 1
ATOM 1485 C C . ASN A 1 200 ? -12.586 -2.175 19.598 1.00 97.81 200 ASN A C 1
ATOM 1487 O O . ASN A 1 200 ? -12.717 -1.509 20.626 1.00 97.81 200 ASN A O 1
ATOM 1491 N N . PHE A 1 201 ? -11.440 -2.176 18.909 1.00 98.44 201 PHE A N 1
ATOM 1492 C CA . PHE A 1 201 ? -10.310 -1.326 19.280 1.00 98.44 201 PHE A CA 1
ATOM 1493 C C . PHE A 1 201 ? -10.693 0.159 19.258 1.00 98.44 201 PHE A C 1
ATOM 1495 O O . PHE A 1 201 ? -10.365 0.907 20.181 1.00 98.44 201 PHE A O 1
ATOM 1502 N N . TRP A 1 202 ? -11.414 0.614 18.233 1.00 97.69 202 TRP A N 1
ATOM 1503 C CA . TRP A 1 202 ? -11.822 2.017 18.171 1.00 97.69 202 TRP A CA 1
ATOM 1504 C C . TRP A 1 202 ? -12.918 2.376 19.166 1.00 97.69 202 TRP A C 1
ATOM 1506 O O . TRP A 1 202 ? -12.831 3.447 19.759 1.00 97.69 202 TRP A O 1
ATOM 1516 N N . ALA A 1 203 ? -13.889 1.490 19.391 1.00 96.50 203 ALA A N 1
ATOM 1517 C CA . ALA A 1 203 ? -14.975 1.726 20.339 1.00 96.50 203 ALA A CA 1
ATOM 1518 C C . ALA A 1 203 ? -14.507 1.685 21.804 1.00 96.50 203 ALA A C 1
ATOM 1520 O O . ALA A 1 203 ? -14.868 2.557 22.589 1.00 96.50 203 ALA A O 1
ATOM 1521 N N . ASN A 1 204 ? -13.692 0.687 22.158 1.00 97.19 204 ASN A N 1
ATOM 1522 C CA . ASN A 1 204 ? -13.441 0.307 23.552 1.00 97.19 204 ASN A CA 1
ATOM 1523 C C . ASN A 1 204 ? -11.953 0.205 23.913 1.00 97.19 204 ASN A C 1
ATOM 1525 O O . ASN A 1 204 ? -11.623 -0.109 25.054 1.00 97.19 204 ASN A O 1
ATOM 1529 N N . LYS A 1 205 ? -11.038 0.432 22.959 1.00 96.19 205 LYS A N 1
ATOM 1530 C CA . LYS A 1 205 ? -9.584 0.227 23.131 1.00 96.19 205 LYS A CA 1
ATOM 1531 C C . LYS A 1 205 ? -9.211 -1.197 23.541 1.00 96.19 205 LYS A C 1
ATOM 1533 O O . LYS A 1 205 ? -8.138 -1.432 24.090 1.00 96.19 205 LYS A O 1
ATOM 1538 N N . THR A 1 206 ? -10.071 -2.160 23.221 1.00 97.31 206 THR A N 1
ATOM 1539 C CA . THR A 1 206 ? -9.796 -3.579 23.427 1.00 97.31 206 THR A CA 1
ATOM 1540 C C . THR A 1 206 ? -8.790 -4.068 22.392 1.00 97.31 206 THR A C 1
ATOM 1542 O O . THR A 1 206 ? -8.974 -3.870 21.192 1.00 97.31 206 THR A O 1
ATOM 1545 N N . VAL A 1 207 ? -7.737 -4.732 22.862 1.00 96.75 207 VAL A N 1
ATOM 1546 C CA . VAL A 1 207 ? -6.746 -5.405 22.018 1.00 96.75 207 VAL A CA 1
ATOM 1547 C C . VAL A 1 207 ? -7.084 -6.896 22.007 1.00 96.75 207 VAL A C 1
ATOM 1549 O O . VAL A 1 207 ? -7.240 -7.463 23.088 1.00 96.75 207 VAL A O 1
ATOM 1552 N N . PRO A 1 208 ? -7.231 -7.539 20.835 1.00 96.31 208 PRO A N 1
ATOM 1553 C CA . PRO A 1 208 ? -7.512 -8.968 20.779 1.00 96.31 208 PRO A CA 1
ATOM 1554 C C . PRO A 1 208 ? -6.310 -9.788 21.260 1.00 96.31 208 PRO A C 1
ATOM 1556 O O . PRO A 1 208 ? -5.165 -9.316 21.271 1.00 96.31 208 PRO A O 1
ATOM 1559 N N . ASP A 1 209 ? -6.575 -11.040 21.624 1.00 94.25 209 ASP A N 1
ATOM 1560 C CA . ASP A 1 209 ? -5.522 -11.993 21.958 1.00 94.25 209 ASP A CA 1
ATOM 1561 C C . ASP A 1 209 ? -4.565 -12.199 20.782 1.00 94.25 209 ASP A C 1
ATOM 1563 O O . ASP A 1 209 ? -4.927 -12.089 19.607 1.00 94.25 209 ASP A O 1
ATOM 1567 N N . ALA A 1 210 ? -3.310 -12.504 21.110 1.00 91.00 210 ALA A N 1
ATOM 1568 C CA . ALA A 1 210 ? -2.306 -12.778 20.099 1.00 91.00 210 ALA A CA 1
ATOM 1569 C C . ALA A 1 210 ? -2.667 -14.042 19.308 1.00 91.00 210 ALA A C 1
ATOM 1571 O O . ALA A 1 210 ? -2.963 -15.094 19.875 1.00 91.00 210 ALA A O 1
ATOM 1572 N N . ARG A 1 211 ? -2.580 -13.943 17.982 1.00 91.69 211 ARG A N 1
ATOM 1573 C CA . ARG A 1 211 ? -2.762 -15.054 17.050 1.00 91.69 211 ARG A CA 1
ATOM 1574 C C . ARG A 1 211 ? -1.595 -15.082 16.075 1.00 91.69 211 ARG A C 1
ATOM 1576 O O . ARG A 1 211 ? -1.128 -14.035 15.638 1.00 91.69 211 ARG A O 1
ATOM 1583 N N . SER A 1 212 ? -1.129 -16.281 15.738 1.00 85.44 212 SER A N 1
ATOM 1584 C CA . SER A 1 212 ? -0.096 -16.451 14.718 1.00 85.44 212 SER A CA 1
ATOM 1585 C C . SER A 1 212 ? -0.679 -16.175 13.328 1.00 85.44 212 SER A C 1
ATOM 1587 O O . SER A 1 212 ? -1.707 -16.748 12.961 1.00 85.44 212 SER A O 1
ATOM 1589 N N . CYS A 1 213 ? -0.031 -15.285 12.580 1.00 88.25 213 CYS A N 1
ATOM 1590 C CA . CYS A 1 213 ? -0.211 -15.099 11.144 1.00 88.25 213 CYS A CA 1
ATOM 1591 C C . CYS A 1 213 ? 1.124 -14.650 10.521 1.00 88.25 213 CYS A C 1
ATOM 1593 O O . CYS A 1 213 ? 2.080 -14.384 11.250 1.00 88.25 213 CYS A O 1
ATOM 1595 N N . ASP A 1 214 ? 1.199 -14.550 9.192 1.00 87.19 214 ASP A N 1
ATOM 1596 C CA . ASP A 1 214 ? 2.443 -14.230 8.467 1.00 87.19 214 ASP A CA 1
ATOM 1597 C C . ASP A 1 214 ? 2.947 -12.783 8.674 1.00 87.19 214 ASP A C 1
ATOM 1599 O O . ASP A 1 214 ? 3.971 -12.391 8.114 1.00 87.19 214 ASP A O 1
ATOM 1603 N N . ILE A 1 215 ? 2.231 -11.975 9.466 1.00 90.81 215 ILE A N 1
ATOM 1604 C CA . ILE A 1 215 ? 2.511 -10.556 9.691 1.00 90.81 215 ILE A CA 1
ATOM 1605 C C . ILE A 1 215 ? 3.027 -10.336 11.123 1.00 90.81 215 ILE A C 1
ATOM 1607 O O . ILE A 1 215 ? 2.262 -10.188 12.076 1.00 90.81 215 ILE A O 1
ATOM 1611 N N . ASP A 1 216 ? 4.350 -10.257 11.272 1.00 94.62 216 ASP A N 1
ATOM 1612 C CA . ASP A 1 216 ? 5.019 -9.764 12.484 1.00 94.62 216 ASP A CA 1
ATOM 1613 C C . ASP A 1 216 ? 5.090 -8.214 12.526 1.00 94.62 216 ASP A C 1
ATOM 1615 O O . ASP A 1 216 ? 4.895 -7.565 11.489 1.00 94.62 216 ASP A O 1
ATOM 1619 N N . PRO A 1 217 ? 5.407 -7.579 13.677 1.00 96.31 217 PRO A N 1
ATOM 1620 C CA . PRO A 1 217 ? 5.452 -6.115 13.791 1.00 96.31 217 PRO A CA 1
ATOM 1621 C C . PRO A 1 217 ? 6.363 -5.413 12.773 1.00 96.31 217 PRO A C 1
ATOM 1623 O O . PRO A 1 217 ? 5.989 -4.380 12.218 1.00 96.31 217 PRO A O 1
ATOM 1626 N N . LYS A 1 218 ? 7.538 -5.978 12.469 1.00 95.75 218 LYS A N 1
ATOM 1627 C CA . LYS A 1 218 ? 8.480 -5.397 11.496 1.00 95.75 218 LYS A CA 1
ATOM 1628 C C . LYS A 1 218 ? 7.967 -5.553 10.068 1.00 95.75 218 LYS A C 1
ATOM 1630 O O . LYS A 1 218 ? 8.217 -4.704 9.218 1.00 95.75 218 LYS A O 1
ATOM 1635 N N . SER A 1 219 ? 7.311 -6.663 9.754 1.00 93.81 219 SER A N 1
ATOM 1636 C CA . SER A 1 219 ? 6.692 -6.895 8.449 1.00 93.81 219 SER A CA 1
ATOM 1637 C C . SER A 1 219 ? 5.466 -6.002 8.232 1.00 93.81 219 SER A C 1
ATOM 1639 O O . SER A 1 219 ? 5.293 -5.494 7.126 1.00 93.81 219 SER A O 1
ATOM 1641 N N . ALA A 1 220 ? 4.685 -5.724 9.282 1.00 95.75 220 ALA A N 1
ATOM 1642 C CA . ALA A 1 220 ? 3.568 -4.786 9.241 1.00 95.75 220 ALA A CA 1
ATOM 1643 C C . ALA A 1 220 ? 4.049 -3.357 8.957 1.00 95.75 220 ALA A C 1
ATOM 1645 O O . ALA A 1 220 ? 3.565 -2.728 8.018 1.00 95.75 220 ALA A O 1
ATOM 1646 N N . GLU A 1 221 ? 5.056 -2.874 9.694 1.00 96.81 221 GLU A N 1
ATOM 1647 C CA . GLU A 1 221 ? 5.648 -1.548 9.462 1.00 96.81 221 GLU A CA 1
ATOM 1648 C C . GLU A 1 221 ? 6.229 -1.438 8.044 1.00 96.81 221 GLU A C 1
ATOM 1650 O O . GLU A 1 221 ? 5.938 -0.489 7.315 1.00 96.81 221 GLU A O 1
ATOM 1655 N N . ARG A 1 222 ? 6.975 -2.457 7.594 1.00 94.06 222 ARG A N 1
ATOM 1656 C CA . ARG A 1 222 ? 7.494 -2.507 6.218 1.00 94.06 222 ARG A CA 1
ATOM 1657 C C . ARG A 1 222 ? 6.383 -2.491 5.172 1.00 94.06 222 ARG A C 1
ATOM 1659 O O . ARG A 1 222 ? 6.532 -1.811 4.165 1.00 94.06 222 ARG A O 1
ATOM 1666 N N . SER A 1 223 ? 5.284 -3.210 5.393 1.00 94.56 223 SER A N 1
ATOM 1667 C CA . SER A 1 223 ? 4.146 -3.248 4.464 1.00 94.56 223 SER A CA 1
ATOM 1668 C C . SER A 1 223 ? 3.446 -1.894 4.371 1.00 94.56 223 SER A C 1
ATOM 1670 O O . SER A 1 223 ? 3.111 -1.454 3.270 1.00 94.56 223 SER A O 1
ATOM 1672 N N . TYR A 1 224 ? 3.293 -1.209 5.509 1.00 96.69 224 TYR A N 1
ATOM 1673 C CA . TYR A 1 224 ? 2.757 0.147 5.579 1.00 96.69 224 TYR A CA 1
ATOM 1674 C C . TYR A 1 224 ? 3.612 1.126 4.764 1.00 96.69 224 TYR A C 1
ATOM 1676 O O . TYR A 1 224 ? 3.095 1.818 3.883 1.00 96.69 224 TYR A O 1
ATOM 1684 N N . VAL A 1 225 ? 4.927 1.144 5.008 1.00 95.06 225 VAL A N 1
ATOM 1685 C CA . VAL A 1 225 ? 5.874 2.021 4.299 1.00 95.06 225 VAL A CA 1
ATOM 1686 C C . VAL A 1 225 ? 5.932 1.683 2.809 1.00 95.06 225 VAL A C 1
ATOM 1688 O O . VAL A 1 225 ? 5.832 2.579 1.975 1.00 95.06 225 VAL A O 1
ATOM 1691 N N . LEU A 1 226 ? 6.013 0.397 2.458 1.00 94.75 226 LEU A N 1
ATOM 1692 C CA . LEU A 1 226 ? 6.091 -0.048 1.069 1.00 94.75 226 LEU A CA 1
ATOM 1693 C C . LEU A 1 226 ? 4.856 0.375 0.267 1.00 94.75 226 LEU A C 1
ATOM 1695 O O . LEU A 1 226 ? 5.007 0.937 -0.816 1.00 94.75 226 LEU A O 1
ATOM 1699 N N . LEU A 1 227 ? 3.639 0.147 0.778 1.00 96.88 227 LEU A N 1
ATOM 1700 C CA . LEU A 1 227 ? 2.432 0.570 0.064 1.00 96.88 227 LEU A CA 1
ATOM 1701 C C . LEU A 1 227 ? 2.368 2.096 -0.061 1.00 96.88 227 LEU A C 1
ATOM 1703 O O . LEU A 1 227 ? 2.030 2.604 -1.128 1.00 96.88 227 LEU A O 1
ATOM 1707 N N . ARG A 1 228 ? 2.723 2.833 1.000 1.00 97.00 228 ARG A N 1
ATOM 1708 C CA . ARG A 1 228 ? 2.784 4.301 0.976 1.00 97.00 228 ARG A CA 1
ATOM 1709 C C . ARG A 1 228 ? 3.705 4.804 -0.141 1.00 97.00 228 ARG A C 1
ATOM 1711 O O . ARG A 1 228 ? 3.320 5.695 -0.898 1.00 97.00 228 ARG A O 1
ATOM 1718 N N . ASP A 1 229 ? 4.892 4.221 -0.260 1.00 95.69 229 ASP A N 1
ATOM 1719 C CA . ASP A 1 229 ? 5.907 4.647 -1.223 1.00 95.69 229 ASP A CA 1
ATOM 1720 C C . ASP A 1 229 ? 5.546 4.222 -2.663 1.00 95.69 229 ASP A C 1
ATOM 1722 O O . ASP A 1 229 ? 5.742 4.999 -3.603 1.00 95.69 229 ASP A O 1
ATOM 1726 N N . ILE A 1 230 ? 4.925 3.047 -2.848 1.00 97.19 230 ILE A N 1
ATOM 1727 C CA . ILE A 1 230 ? 4.344 2.629 -4.138 1.00 97.19 230 ILE A CA 1
ATOM 1728 C C . ILE A 1 230 ? 3.269 3.623 -4.584 1.00 97.19 230 ILE A C 1
ATOM 1730 O O . ILE A 1 230 ? 3.307 4.107 -5.713 1.00 97.19 230 ILE A O 1
ATOM 1734 N N . LEU A 1 231 ? 2.338 3.994 -3.708 1.00 97.69 231 LEU A N 1
ATOM 1735 C CA . LEU A 1 231 ? 1.290 4.963 -4.034 1.00 97.69 231 LEU A CA 1
ATOM 1736 C C . LEU A 1 231 ? 1.874 6.344 -4.363 1.00 97.69 231 LEU A C 1
ATOM 1738 O O . LEU A 1 231 ? 1.454 6.988 -5.330 1.00 97.69 231 LEU A O 1
ATOM 1742 N N . TYR A 1 232 ? 2.906 6.768 -3.630 1.00 97.19 232 TYR A N 1
ATOM 1743 C CA . TYR A 1 232 ? 3.621 8.007 -3.923 1.00 97.19 232 TYR A CA 1
ATOM 1744 C C . TYR A 1 232 ? 4.247 7.995 -5.323 1.00 97.19 232 TYR A C 1
ATOM 1746 O O . TYR A 1 232 ? 4.197 9.014 -6.014 1.00 97.19 232 TYR A O 1
ATOM 1754 N N . SER A 1 233 ? 4.788 6.854 -5.770 1.00 96.50 233 SER A N 1
ATOM 1755 C CA . SER A 1 233 ? 5.406 6.710 -7.099 1.00 96.50 233 SER A CA 1
ATOM 1756 C C . SER A 1 233 ? 4.460 7.035 -8.256 1.00 96.50 233 SER A C 1
ATOM 1758 O O . SER A 1 233 ? 4.897 7.499 -9.305 1.00 96.50 233 SER A O 1
ATOM 1760 N N . VAL A 1 234 ? 3.155 6.866 -8.041 1.00 95.94 234 VAL A N 1
ATOM 1761 C CA . VAL A 1 234 ? 2.100 7.229 -8.991 1.00 95.94 234 VAL A CA 1
ATOM 1762 C C . VAL A 1 234 ? 1.342 8.480 -8.554 1.00 95.94 234 VAL A C 1
ATOM 1764 O O . VAL A 1 234 ? 0.241 8.739 -9.020 1.00 95.94 234 VAL A O 1
ATOM 1767 N N . GLY A 1 235 ? 1.908 9.315 -7.684 1.00 95.56 235 GLY A N 1
ATOM 1768 C CA . GLY A 1 235 ? 1.357 10.618 -7.304 1.00 95.56 235 GLY A CA 1
ATOM 1769 C C . GLY A 1 235 ? 0.237 10.593 -6.259 1.00 95.56 235 GLY A C 1
ATOM 1770 O O . GLY A 1 235 ? -0.351 11.642 -5.996 1.00 95.56 235 GLY A O 1
ATOM 1771 N N . ILE A 1 236 ? -0.050 9.448 -5.635 1.00 97.12 236 ILE A N 1
ATOM 1772 C CA . ILE A 1 236 ? -0.991 9.344 -4.511 1.00 97.12 236 ILE A CA 1
ATOM 1773 C C . ILE A 1 236 ? -0.208 9.589 -3.213 1.00 97.12 236 ILE A C 1
ATOM 1775 O O . ILE A 1 236 ? 0.429 8.700 -2.653 1.00 97.12 236 ILE A O 1
ATOM 1779 N N . LYS A 1 237 ? -0.210 10.841 -2.747 1.00 95.81 237 LYS A N 1
ATOM 1780 C CA . LYS A 1 237 ? 0.639 11.296 -1.635 1.00 95.81 237 LYS A CA 1
ATOM 1781 C C . LYS A 1 237 ? -0.033 11.093 -0.276 1.00 95.81 237 LYS A C 1
ATOM 1783 O O . LYS A 1 237 ? -0.749 11.967 0.208 1.00 95.81 237 LYS A O 1
ATOM 1788 N N . VAL A 1 238 ? 0.252 9.966 0.366 1.00 95.94 238 VAL A N 1
ATOM 1789 C CA . VAL A 1 238 ? -0.157 9.693 1.752 1.00 95.94 238 VAL A CA 1
ATOM 1790 C C . VAL A 1 238 ? 0.794 10.414 2.711 1.00 95.94 238 VAL A C 1
ATOM 1792 O O . VAL A 1 238 ? 1.892 9.941 2.992 1.00 95.94 238 VAL A O 1
ATOM 1795 N N . VAL A 1 239 ? 0.383 11.592 3.184 1.00 91.38 239 VAL A N 1
ATOM 1796 C CA . VAL A 1 239 ? 1.207 12.473 4.042 1.00 91.38 239 VAL A CA 1
ATOM 1797 C C . VAL A 1 239 ? 0.902 12.351 5.537 1.00 91.38 239 VAL A C 1
ATOM 1799 O O . VAL A 1 239 ? 1.628 12.899 6.357 1.00 91.38 239 VAL A O 1
ATOM 1802 N N . GLY A 1 240 ? -0.168 11.650 5.907 1.00 93.62 240 GLY A N 1
ATOM 1803 C CA . GLY A 1 240 ? -0.581 11.479 7.297 1.00 93.62 240 GLY A CA 1
ATOM 1804 C C . GLY A 1 240 ? -1.782 10.550 7.426 1.00 93.62 240 GLY A C 1
ATOM 1805 O O . GLY A 1 240 ? -2.240 9.972 6.440 1.00 93.62 240 GLY A O 1
ATOM 1806 N N . THR A 1 241 ? -2.303 10.412 8.641 1.00 96.94 241 THR A N 1
ATOM 1807 C CA . THR A 1 241 ? -3.476 9.582 8.930 1.00 96.94 241 THR A CA 1
ATOM 1808 C C . THR A 1 241 ? -4.584 10.411 9.607 1.00 96.94 241 THR A C 1
ATOM 1810 O O . THR A 1 241 ? -4.290 11.352 10.346 1.00 96.94 241 THR A O 1
ATOM 1813 N N . PRO A 1 242 ? -5.870 10.107 9.351 1.00 97.62 242 PRO A N 1
ATOM 1814 C CA . PRO A 1 242 ? -6.341 9.171 8.338 1.00 97.62 242 PRO A CA 1
ATOM 1815 C C . PRO A 1 242 ? -6.139 9.741 6.923 1.00 97.62 242 PRO A C 1
ATOM 1817 O O . PRO A 1 242 ? -6.397 10.920 6.685 1.00 97.62 242 PRO A O 1
ATOM 1820 N N . THR A 1 243 ? -5.715 8.902 5.977 1.00 98.12 243 THR A N 1
ATOM 1821 C CA . THR A 1 243 ? -5.778 9.219 4.539 1.00 98.12 243 THR A CA 1
ATOM 1822 C C . THR A 1 243 ? -6.717 8.229 3.876 1.00 98.12 243 THR A C 1
ATOM 1824 O O . THR A 1 243 ? -6.480 7.023 3.925 1.00 98.12 243 THR A O 1
ATOM 1827 N N . VAL A 1 244 ? -7.777 8.748 3.259 1.00 96.12 244 VAL A N 1
ATOM 1828 C CA . VAL A 1 244 ? -8.785 7.947 2.566 1.00 96.12 244 VAL A CA 1
ATOM 1829 C C . VAL A 1 244 ? -8.569 8.076 1.067 1.00 96.12 244 VAL A C 1
ATOM 1831 O O . VAL A 1 244 ? -8.529 9.189 0.543 1.00 96.12 244 VAL A O 1
ATOM 1834 N N . ILE A 1 245 ? -8.423 6.948 0.384 1.00 95.62 245 ILE A N 1
ATOM 1835 C CA . ILE A 1 245 ? -8.100 6.869 -1.037 1.00 95.62 245 ILE A CA 1
ATOM 1836 C C . ILE A 1 245 ? -9.214 6.093 -1.719 1.00 95.62 245 ILE A C 1
ATOM 1838 O O . ILE A 1 245 ? -9.542 4.965 -1.352 1.00 95.62 245 ILE A O 1
ATOM 1842 N N . ARG A 1 246 ? -9.809 6.736 -2.712 1.00 91.56 246 ARG A N 1
ATOM 1843 C CA . ARG A 1 246 ? -10.882 6.179 -3.518 1.00 91.56 246 ARG A CA 1
ATOM 1844 C C . ARG A 1 246 ? -10.333 5.209 -4.567 1.00 91.56 246 ARG A C 1
ATOM 1846 O O . ARG A 1 246 ? -9.142 5.227 -4.866 1.00 91.56 246 ARG A O 1
ATOM 1853 N N . GLU A 1 247 ? -11.207 4.406 -5.159 1.00 88.50 247 GLU A N 1
ATOM 1854 C CA . GLU A 1 247 ? -10.889 3.407 -6.188 1.00 88.50 247 GLU A CA 1
ATOM 1855 C C . GLU A 1 247 ? -10.084 3.976 -7.372 1.00 88.50 247 GLU A C 1
ATOM 1857 O O . GLU A 1 247 ? -9.248 3.297 -7.951 1.00 88.50 247 GLU A O 1
ATOM 1862 N N . ASP A 1 248 ? -10.301 5.245 -7.725 1.00 87.44 248 ASP A N 1
ATOM 1863 C CA . ASP A 1 248 ? -9.589 5.933 -8.807 1.00 87.44 248 ASP A CA 1
ATOM 1864 C C . ASP A 1 248 ? -8.227 6.530 -8.394 1.00 87.44 248 ASP A C 1
ATOM 1866 O O . ASP A 1 248 ? -7.574 7.202 -9.198 1.00 87.44 248 ASP A O 1
ATOM 1870 N N . GLY A 1 249 ? -7.808 6.324 -7.143 1.00 91.56 249 GLY A N 1
ATOM 1871 C CA . GLY A 1 249 ? -6.601 6.899 -6.551 1.00 91.56 249 GLY A CA 1
ATOM 1872 C C . GLY A 1 249 ? -6.785 8.313 -5.989 1.00 91.56 249 GLY A C 1
ATOM 1873 O O . GLY A 1 249 ? -5.823 8.903 -5.493 1.00 91.56 249 GLY A O 1
ATOM 1874 N N . THR A 1 250 ? -7.994 8.882 -6.042 1.00 92.12 250 THR A N 1
ATOM 1875 C CA . THR A 1 250 ? -8.263 10.215 -5.486 1.00 92.12 250 THR A CA 1
ATOM 1876 C C . THR A 1 250 ? -8.217 10.179 -3.963 1.00 92.12 250 THR A C 1
ATOM 1878 O O . THR A 1 250 ? -8.913 9.387 -3.330 1.00 92.12 250 THR A O 1
ATOM 1881 N N . ILE A 1 251 ? -7.452 11.091 -3.360 1.00 94.56 251 ILE A N 1
ATOM 1882 C CA . ILE A 1 251 ? -7.468 11.296 -1.909 1.00 94.56 251 ILE A CA 1
ATOM 1883 C C . ILE A 1 251 ? -8.707 12.108 -1.531 1.00 94.56 251 ILE A C 1
ATOM 1885 O O . ILE A 1 251 ? -8.889 13.245 -1.974 1.00 94.56 251 ILE A O 1
ATOM 1889 N N . LEU A 1 252 ? -9.547 11.530 -0.680 1.00 91.94 252 LEU A N 1
ATOM 1890 C CA . LEU A 1 252 ? -10.756 12.160 -0.176 1.00 91.94 252 LEU A CA 1
ATOM 1891 C C . LEU A 1 252 ? -10.450 12.972 1.082 1.00 91.94 252 LEU A C 1
ATOM 1893 O O . LEU A 1 252 ? -9.805 12.506 2.022 1.00 91.94 252 LEU A O 1
ATOM 1897 N N . LYS A 1 253 ? -10.966 14.201 1.119 1.00 90.56 253 LYS A N 1
ATOM 1898 C CA . LYS A 1 253 ? -10.982 15.021 2.333 1.00 90.56 253 LYS A CA 1
ATOM 1899 C C . LYS A 1 253 ? -12.236 14.691 3.124 1.00 90.56 253 LYS A C 1
ATOM 1901 O O . LYS A 1 253 ? -13.310 14.608 2.539 1.00 90.56 253 LYS A O 1
ATOM 1906 N N . ARG A 1 254 ? -12.117 14.570 4.448 1.00 86.75 254 ARG A N 1
ATOM 1907 C CA . ARG A 1 254 ? -13.270 14.361 5.331 1.00 86.75 254 ARG A CA 1
ATOM 1908 C C . ARG A 1 254 ? -14.164 15.615 5.359 1.00 86.75 254 ARG A C 1
ATOM 1910 O O . ARG A 1 254 ? -13.713 16.633 5.893 1.00 86.75 254 ARG A O 1
ATOM 1917 N N . PRO A 1 255 ? -15.413 15.564 4.859 1.00 87.38 255 PRO A N 1
ATOM 1918 C CA . PRO A 1 255 ? -16.367 16.654 5.026 1.00 87.38 255 PRO A CA 1
ATOM 1919 C C . PRO A 1 255 ? -16.779 16.790 6.496 1.00 87.38 255 PRO A C 1
ATOM 1921 O O . PRO A 1 255 ? -16.754 15.812 7.244 1.00 87.38 255 PRO A O 1
ATOM 1924 N N . LYS A 1 256 ? -17.152 18.004 6.916 1.00 87.44 256 LYS A N 1
ATOM 1925 C CA . LYS A 1 256 ? -17.683 18.242 8.270 1.00 87.44 256 LYS A CA 1
ATOM 1926 C C . LYS A 1 256 ? -19.145 17.807 8.392 1.00 87.44 256 LYS A C 1
ATOM 1928 O O . LYS A 1 256 ? -19.523 17.242 9.411 1.00 87.44 256 LYS A O 1
ATOM 1933 N N . GLU A 1 257 ? -19.928 18.043 7.342 1.00 90.88 257 GLU A N 1
ATOM 1934 C CA . GLU A 1 257 ? -21.355 17.728 7.305 1.00 90.88 257 GLU A CA 1
ATOM 1935 C C . GLU A 1 257 ? -21.601 16.242 7.034 1.00 90.88 257 GLU A C 1
ATOM 1937 O O . GLU A 1 257 ? -20.991 15.659 6.133 1.00 90.88 257 GLU A O 1
ATOM 1942 N N . ILE A 1 258 ? -22.535 15.644 7.781 1.00 87.81 258 ILE A N 1
ATOM 1943 C CA . ILE A 1 258 ? -22.859 14.210 7.697 1.00 87.81 258 ILE A CA 1
ATOM 1944 C C . ILE A 1 258 ? -23.307 13.818 6.287 1.00 87.81 258 ILE A C 1
ATOM 1946 O O . ILE A 1 258 ? -22.874 12.791 5.771 1.00 87.81 258 ILE A O 1
ATOM 1950 N N . GLU A 1 259 ? -24.137 14.633 5.640 1.00 88.12 259 GLU A N 1
ATOM 1951 C CA . GLU A 1 259 ? -24.657 14.293 4.314 1.00 88.12 259 GLU A CA 1
ATOM 1952 C C . GLU A 1 259 ? -23.572 14.385 3.234 1.00 88.12 259 GLU A C 1
ATOM 1954 O O . GLU A 1 259 ? -23.447 13.506 2.386 1.00 88.12 259 GLU A O 1
ATOM 1959 N N . ALA A 1 260 ? -22.693 15.387 3.322 1.00 88.88 260 ALA A N 1
ATOM 1960 C CA . ALA A 1 260 ? -21.523 15.468 2.452 1.00 88.88 260 ALA A CA 1
ATOM 1961 C C . ALA A 1 260 ? -20.568 14.285 2.682 1.00 88.88 260 ALA A C 1
ATOM 1963 O O . ALA A 1 260 ? -19.990 13.770 1.727 1.00 88.88 260 ALA A O 1
ATOM 1964 N N . PHE A 1 261 ? -20.423 13.828 3.931 1.00 90.44 261 PHE A N 1
ATOM 1965 C CA . PHE A 1 261 ? -19.662 12.625 4.261 1.00 90.44 261 PHE A CA 1
ATOM 1966 C C . PHE A 1 261 ? -20.281 11.384 3.607 1.00 90.44 261 PHE A C 1
ATOM 1968 O O . PHE A 1 261 ? -19.573 10.650 2.921 1.00 90.44 261 PHE A O 1
ATOM 1975 N N . ARG A 1 262 ? -21.594 11.168 3.764 1.00 88.12 262 ARG A N 1
ATOM 1976 C CA . ARG A 1 262 ? -22.312 10.058 3.115 1.00 88.12 262 ARG A CA 1
ATOM 1977 C C . ARG A 1 262 ? -22.144 10.085 1.605 1.00 88.12 262 ARG A C 1
ATOM 1979 O O . ARG A 1 262 ? -21.839 9.059 1.013 1.00 88.12 262 ARG A O 1
ATOM 1986 N N . ASN A 1 263 ? -22.260 11.257 0.992 1.00 87.88 263 ASN A N 1
ATOM 1987 C CA . ASN A 1 263 ? -22.094 11.395 -0.448 1.00 87.88 263 ASN A CA 1
ATOM 1988 C C . ASN A 1 263 ? -20.660 11.107 -0.893 1.00 87.88 263 ASN A C 1
ATOM 1990 O O . ASN A 1 263 ? -20.469 10.424 -1.888 1.00 87.88 263 ASN A O 1
ATOM 1994 N N . ALA A 1 264 ? -19.646 11.589 -0.172 1.00 87.88 264 ALA A N 1
ATOM 1995 C CA . ALA A 1 264 ? -18.249 11.381 -0.552 1.00 87.88 264 ALA A CA 1
ATOM 1996 C C . ALA A 1 264 ? -17.791 9.926 -0.364 1.00 87.88 264 ALA A C 1
ATOM 1998 O O . ALA A 1 264 ? -17.059 9.392 -1.201 1.00 87.88 264 ALA A O 1
ATOM 1999 N N . PHE A 1 265 ? -18.205 9.301 0.739 1.00 88.06 265 PHE A N 1
ATOM 2000 C CA . PHE A 1 265 ? -17.687 8.008 1.179 1.00 88.06 265 PHE A CA 1
ATOM 2001 C C . PHE A 1 265 ? -18.656 6.839 0.995 1.00 88.06 265 PHE A C 1
ATOM 2003 O O . PHE A 1 265 ? -18.230 5.703 1.171 1.00 88.06 265 PHE A O 1
ATOM 2010 N N . GLY A 1 266 ? -19.921 7.090 0.662 1.00 86.06 266 GLY A N 1
ATOM 2011 C CA . GLY A 1 266 ? -20.922 6.081 0.313 1.00 86.06 266 GLY A CA 1
ATOM 2012 C C . GLY A 1 266 ? -21.056 5.877 -1.202 1.00 86.06 266 GLY A C 1
ATOM 2013 O O . GLY A 1 266 ? -20.311 6.493 -1.972 1.00 86.06 266 GLY A O 1
ATOM 2014 N N . PRO A 1 267 ? -22.012 5.052 -1.669 1.00 82.06 267 PRO A N 1
ATOM 2015 C CA . PRO A 1 267 ? -22.161 4.660 -3.074 1.00 82.06 267 PRO A CA 1
ATOM 2016 C C . PRO A 1 267 ? -22.201 5.821 -4.079 1.00 82.06 267 PRO A C 1
ATOM 2018 O O . PRO A 1 267 ? -21.613 5.719 -5.154 1.00 82.06 267 PRO A O 1
ATOM 2021 N N . ALA A 1 268 ? -22.800 6.957 -3.709 1.00 82.44 268 ALA A N 1
ATOM 2022 C CA . ALA A 1 268 ? -22.911 8.140 -4.569 1.00 82.44 268 ALA A CA 1
ATOM 2023 C C . ALA A 1 268 ? -21.560 8.806 -4.911 1.00 82.44 268 ALA A C 1
ATOM 2025 O O . ALA A 1 268 ? -21.459 9.513 -5.912 1.00 82.44 268 ALA A O 1
ATOM 2026 N N . GLY A 1 269 ? -20.509 8.570 -4.117 1.00 77.31 269 GLY A N 1
ATOM 2027 C CA . GLY A 1 269 ? -19.224 9.274 -4.229 1.00 77.31 269 GLY A CA 1
ATOM 2028 C C . GLY A 1 269 ? -18.385 8.925 -5.456 1.00 77.31 269 GLY A C 1
ATOM 2029 O O . GLY A 1 269 ? -17.333 9.540 -5.662 1.00 77.31 269 GLY A O 1
ATOM 2030 N N . LEU A 1 270 ? -18.821 7.933 -6.240 1.00 72.56 270 LEU A N 1
ATOM 2031 C CA . LEU A 1 270 ? -18.262 7.596 -7.546 1.00 72.56 270 LEU A CA 1
ATOM 2032 C C . LEU A 1 270 ? -19.244 6.760 -8.383 1.00 72.56 270 LEU A C 1
ATOM 2034 O O . LEU A 1 270 ? -18.976 5.607 -8.719 1.00 72.56 270 LEU A O 1
ATOM 2038 N N . ALA A 1 271 ? -20.401 7.337 -8.709 1.00 62.00 271 ALA A N 1
ATOM 2039 C CA . ALA A 1 271 ? -21.339 6.706 -9.632 1.00 62.00 271 ALA A CA 1
ATOM 2040 C C . ALA A 1 271 ? -20.674 6.520 -11.011 1.00 62.00 271 ALA A C 1
ATOM 2042 O O . ALA A 1 271 ? -20.381 7.495 -11.698 1.00 62.00 271 ALA A O 1
ATOM 2043 N N . GLY A 1 272 ? -20.419 5.268 -11.401 1.00 60.59 272 GLY A N 1
ATOM 2044 C CA . GLY A 1 272 ? -19.898 4.937 -12.727 1.00 60.59 272 GLY A CA 1
ATOM 2045 C C . GLY A 1 272 ? -18.396 5.159 -12.899 1.00 60.59 272 GLY A C 1
ATOM 2046 O O . GLY A 1 272 ? -17.988 5.856 -13.826 1.00 60.59 272 GLY A O 1
ATOM 2047 N N . LEU A 1 273 ? -17.561 4.525 -12.060 1.00 60.03 273 LEU A N 1
ATOM 2048 C CA . LEU A 1 273 ? -16.186 4.227 -12.480 1.00 60.03 273 LEU A CA 1
ATOM 2049 C C . LEU A 1 273 ? -16.256 3.608 -13.881 1.00 60.03 273 LEU A C 1
ATOM 2051 O O . LEU A 1 273 ? -16.896 2.561 -14.026 1.00 60.03 273 LEU A O 1
ATOM 2055 N N . PRO A 1 274 ? -15.647 4.224 -14.909 1.00 61.44 274 PRO A N 1
ATOM 2056 C CA . PRO A 1 274 ? -15.508 3.534 -16.176 1.00 61.44 274 PRO A CA 1
ATOM 2057 C C . PRO A 1 274 ? -14.792 2.214 -15.897 1.00 61.44 274 PRO A C 1
ATOM 2059 O O . PRO A 1 274 ? -13.893 2.170 -15.048 1.00 61.44 274 PRO A O 1
ATOM 2062 N N . ALA A 1 275 ? -15.225 1.150 -16.576 1.00 63.72 275 ALA A N 1
ATOM 2063 C CA . ALA A 1 275 ? -14.554 -0.137 -16.487 1.00 63.72 275 ALA A CA 1
ATOM 2064 C C . ALA A 1 275 ? -13.050 0.082 -16.664 1.00 63.72 275 ALA A C 1
ATOM 2066 O O . ALA A 1 275 ? -12.636 0.859 -17.535 1.00 63.72 275 ALA A O 1
ATOM 2067 N N . SER A 1 276 ? -12.253 -0.556 -15.808 1.00 59.03 276 SER A N 1
ATOM 2068 C CA . SER A 1 276 ? -10.803 -0.475 -15.900 1.00 59.03 276 SER A CA 1
ATOM 2069 C C . SER A 1 276 ? -10.391 -0.802 -17.334 1.00 59.03 276 SER A C 1
ATOM 2071 O O . SER A 1 276 ? -10.835 -1.827 -17.866 1.00 59.03 276 SER A O 1
ATOM 2073 N N . PRO A 1 277 ? -9.616 0.069 -18.006 1.00 62.22 277 PRO A N 1
ATOM 2074 C CA . PRO A 1 277 ? -9.107 -0.261 -19.327 1.00 62.22 277 PRO A CA 1
ATOM 2075 C C . PRO A 1 277 ? -8.298 -1.560 -19.234 1.00 62.22 277 PRO A C 1
ATOM 2077 O O . PRO A 1 277 ? -7.781 -1.894 -18.165 1.00 62.22 277 PRO A O 1
ATOM 2080 N N . ALA A 1 278 ? -8.198 -2.301 -20.342 1.00 68.12 278 ALA A N 1
ATOM 2081 C CA . ALA A 1 278 ? -7.362 -3.498 -20.382 1.00 68.12 278 ALA A CA 1
ATOM 2082 C C . ALA A 1 278 ? -5.955 -3.154 -19.852 1.00 68.12 278 ALA A C 1
ATOM 2084 O O . ALA A 1 278 ? -5.416 -2.121 -20.265 1.00 68.12 278 ALA A O 1
ATOM 2085 N N . PRO A 1 279 ? -5.389 -3.955 -18.927 1.00 68.44 279 PRO A N 1
ATOM 2086 C CA . PRO A 1 279 ? -4.136 -3.611 -18.273 1.00 68.44 279 PRO A CA 1
ATOM 2087 C C . PRO A 1 279 ? -3.030 -3.472 -19.318 1.00 68.44 279 PRO A C 1
ATOM 2089 O O . PRO A 1 279 ? -2.784 -4.384 -20.108 1.00 68.44 279 PRO A O 1
ATOM 2092 N N . VAL A 1 280 ? -2.385 -2.308 -19.331 1.00 78.50 280 VAL A N 1
ATOM 2093 C CA . VAL A 1 280 ? -1.293 -1.959 -20.243 1.00 78.50 280 VAL A CA 1
ATOM 2094 C C . VAL A 1 280 ? 0.054 -2.238 -19.580 1.00 78.50 280 VAL A C 1
ATOM 2096 O O . VAL A 1 280 ? 1.000 -2.642 -20.255 1.00 78.50 280 VAL A O 1
ATOM 2099 N N . TRP A 1 281 ? 0.153 -2.047 -18.260 1.00 89.50 281 TRP A N 1
ATOM 2100 C CA . TRP A 1 281 ? 1.426 -2.062 -17.535 1.00 89.50 281 TRP A CA 1
ATOM 2101 C C . TRP A 1 281 ? 1.565 -3.225 -16.552 1.00 89.50 281 TRP A C 1
ATOM 2103 O O . TRP A 1 281 ? 2.664 -3.761 -16.401 1.00 89.50 281 TRP A O 1
ATOM 2113 N N . LEU A 1 282 ? 0.476 -3.625 -15.896 1.00 88.94 282 LEU A N 1
ATOM 2114 C CA . LEU A 1 282 ? 0.418 -4.672 -14.871 1.00 88.94 282 LEU A CA 1
ATOM 2115 C C . LEU A 1 282 ? -0.317 -5.933 -15.364 1.00 88.94 282 LEU A C 1
ATOM 2117 O O . LEU A 1 282 ? -1.048 -6.560 -14.603 1.00 88.94 282 LEU A O 1
ATOM 2121 N N . ALA A 1 283 ? -0.151 -6.287 -16.640 1.00 72.12 283 ALA A N 1
ATOM 2122 C CA . ALA A 1 283 ? -0.677 -7.528 -17.210 1.00 72.12 283 ALA A CA 1
ATOM 2123 C C . ALA A 1 283 ? 0.276 -8.717 -16.987 1.00 72.12 283 ALA A C 1
ATOM 2125 O O . ALA A 1 283 ? 1.494 -8.537 -16.893 1.00 72.12 283 ALA A O 1
ATOM 2126 N N . ASP A 1 284 ? -0.279 -9.933 -16.989 1.00 62.38 284 ASP A N 1
ATOM 2127 C CA . ASP A 1 284 ? 0.497 -11.175 -17.020 1.00 62.38 284 ASP A CA 1
ATOM 2128 C C . ASP A 1 284 ? 1.406 -11.210 -18.260 1.00 62.38 284 ASP A C 1
ATOM 2130 O O . ASP A 1 284 ? 0.993 -10.856 -19.374 1.00 62.38 284 ASP A O 1
ATOM 2134 N N . ALA A 1 285 ? 2.644 -11.689 -18.097 1.00 52.28 285 ALA A N 1
ATOM 2135 C CA . ALA A 1 285 ? 3.661 -11.675 -19.157 1.00 52.28 285 ALA A CA 1
ATOM 2136 C C . ALA A 1 285 ? 3.228 -12.401 -20.456 1.00 52.28 285 ALA A C 1
ATOM 2138 O O . ALA A 1 285 ? 3.741 -12.106 -21.537 1.00 52.28 285 ALA A O 1
ATOM 2139 N N . GLY A 1 286 ? 2.247 -13.310 -20.374 1.00 42.91 286 GLY A N 1
ATOM 2140 C CA . GLY A 1 286 ? 1.697 -14.066 -21.505 1.00 42.91 286 GLY A CA 1
ATOM 2141 C C . GLY A 1 286 ? 0.893 -13.250 -22.529 1.00 42.91 286 GLY A C 1
ATOM 2142 O O . GLY A 1 286 ? 0.704 -13.722 -23.647 1.00 42.91 286 GLY A O 1
ATOM 2143 N N . LEU A 1 287 ? 0.455 -12.028 -22.200 1.00 35.97 287 LEU A N 1
ATOM 2144 C CA . LEU A 1 287 ? -0.273 -11.142 -23.128 1.00 35.97 287 LEU A CA 1
ATOM 2145 C C . LEU A 1 287 ? 0.650 -10.242 -23.964 1.00 35.97 287 LEU A C 1
ATOM 2147 O O . LEU A 1 287 ? 0.250 -9.751 -25.019 1.00 35.97 287 LEU A O 1
ATOM 2151 N N . VAL A 1 288 ? 1.898 -10.048 -23.530 1.00 39.69 288 VAL A N 1
ATOM 2152 C CA . VAL A 1 288 ? 2.868 -9.165 -24.204 1.00 39.69 288 VAL A CA 1
ATOM 2153 C C . VAL A 1 288 ? 3.647 -9.911 -25.299 1.00 39.69 288 VAL A C 1
ATOM 2155 O O . VAL A 1 288 ? 4.175 -9.295 -26.220 1.00 39.69 288 VAL A O 1
ATOM 2158 N N . ALA A 1 289 ? 3.651 -11.248 -25.271 1.00 33.28 289 ALA A N 1
ATOM 2159 C CA . ALA A 1 289 ? 4.389 -12.096 -26.211 1.00 33.28 289 ALA A CA 1
ATOM 2160 C C . ALA A 1 289 ? 3.750 -12.243 -27.615 1.00 33.28 289 ALA A C 1
ATOM 2162 O O . ALA A 1 289 ? 4.274 -12.983 -28.444 1.00 33.28 289 ALA A O 1
ATOM 2163 N N . 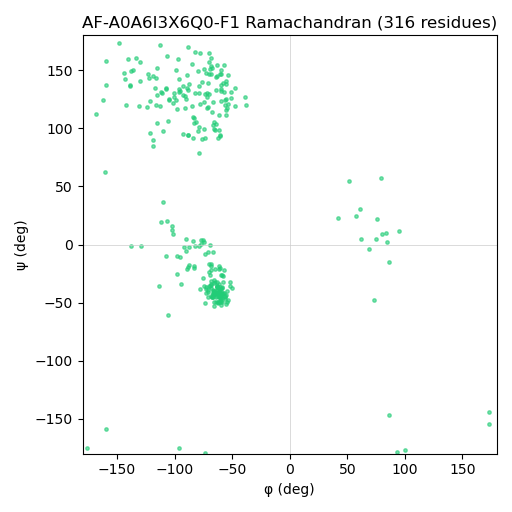GLY A 1 290 ? 2.645 -11.546 -27.909 1.00 31.53 290 GLY A N 1
ATOM 2164 C CA . GLY A 1 290 ? 1.963 -11.612 -29.214 1.00 31.53 290 GLY A CA 1
ATOM 2165 C C . GLY A 1 290 ? 1.473 -10.276 -29.777 1.00 31.53 290 GLY A C 1
ATOM 2166 O O . GLY A 1 290 ? 0.919 -10.245 -30.874 1.00 31.53 290 GLY A O 1
ATOM 2167 N N . GLY A 1 291 ? 1.665 -9.167 -29.061 1.00 26.52 291 GLY A N 1
ATOM 2168 C CA . GLY A 1 291 ? 1.278 -7.843 -29.531 1.00 26.52 291 GLY A CA 1
ATOM 2169 C C . GLY A 1 291 ? 2.431 -7.200 -30.281 1.00 26.52 291 GLY A C 1
ATOM 2170 O O . GLY A 1 291 ? 3.477 -6.935 -29.695 1.00 26.52 291 GLY A O 1
ATOM 2171 N N . THR A 1 292 ? 2.240 -6.920 -31.570 1.00 25.45 292 THR A N 1
ATOM 2172 C CA . THR A 1 292 ? 3.047 -5.934 -32.295 1.00 25.45 292 THR A CA 1
ATOM 2173 C C . THR A 1 292 ? 3.331 -4.750 -31.381 1.00 25.45 292 THR A C 1
ATOM 2175 O O . THR A 1 292 ? 2.389 -4.189 -30.814 1.00 25.45 292 THR A O 1
ATOM 2178 N N . ALA A 1 293 ? 4.610 -4.388 -31.245 1.00 30.22 293 ALA A N 1
ATOM 2179 C CA . ALA A 1 293 ? 5.025 -3.135 -30.639 1.00 30.22 293 ALA A CA 1
ATOM 2180 C C . ALA A 1 293 ? 4.043 -2.044 -31.072 1.00 30.22 293 ALA A C 1
ATOM 2182 O O . ALA A 1 293 ? 3.853 -1.832 -32.272 1.00 30.22 293 ALA A O 1
ATOM 2183 N N . VAL A 1 294 ? 3.370 -1.409 -30.110 1.00 31.80 294 VAL A N 1
ATOM 2184 C CA . VAL A 1 294 ? 2.556 -0.232 -30.405 1.00 31.80 294 VAL A CA 1
ATOM 2185 C C . VAL A 1 294 ? 3.502 0.741 -31.091 1.00 31.80 294 VAL A C 1
ATOM 2187 O O . VAL A 1 294 ? 4.486 1.176 -30.490 1.00 31.80 294 VAL A O 1
ATOM 2190 N N . ALA A 1 295 ? 3.266 0.973 -32.383 1.00 25.77 295 ALA A N 1
ATOM 2191 C CA . ALA A 1 295 ? 4.131 1.791 -33.207 1.00 25.77 295 ALA A CA 1
ATOM 2192 C C . ALA A 1 295 ? 4.271 3.158 -32.535 1.00 25.77 295 ALA A C 1
ATOM 2194 O O . ALA A 1 295 ? 3.290 3.885 -32.365 1.00 25.77 295 ALA A O 1
ATOM 2195 N N . ALA A 1 296 ? 5.491 3.486 -32.111 1.00 29.42 296 ALA A N 1
ATOM 2196 C CA . ALA A 1 296 ? 5.802 4.824 -31.650 1.00 29.42 296 ALA A CA 1
ATOM 2197 C C . ALA A 1 296 ? 5.518 5.802 -32.806 1.00 29.42 296 ALA A C 1
ATOM 2199 O O . ALA A 1 296 ? 5.934 5.524 -33.936 1.00 29.42 296 ALA A O 1
ATOM 2200 N N . PRO A 1 297 ? 4.831 6.936 -32.576 1.00 29.11 297 PRO A N 1
ATOM 2201 C CA . PRO A 1 297 ? 4.759 7.975 -33.590 1.00 29.11 297 PRO A CA 1
ATOM 2202 C C . PRO A 1 297 ? 6.184 8.444 -33.903 1.00 29.11 297 PRO A C 1
ATOM 2204 O O . PRO A 1 297 ? 6.990 8.670 -32.997 1.00 29.11 297 PRO A O 1
ATOM 2207 N N . ALA A 1 298 ? 6.499 8.532 -35.196 1.00 29.02 298 ALA A N 1
ATOM 2208 C CA . ALA A 1 298 ? 7.819 8.900 -35.686 1.00 29.02 298 ALA A CA 1
ATOM 2209 C C . ALA A 1 298 ? 8.277 10.228 -35.060 1.00 29.02 298 ALA A C 1
ATOM 2211 O O . ALA A 1 298 ? 7.619 11.256 -35.216 1.00 29.02 298 ALA A O 1
ATOM 2212 N N . SER A 1 299 ? 9.410 10.196 -34.357 1.00 32.38 299 SER A N 1
ATOM 2213 C CA . SER A 1 299 ? 10.066 11.375 -33.787 1.00 32.38 299 SER A CA 1
ATOM 2214 C C . SER A 1 299 ? 11.435 11.559 -34.457 1.00 32.38 299 SER A C 1
ATOM 2216 O O . SER A 1 299 ? 12.070 10.557 -34.806 1.00 32.38 299 SER A O 1
ATOM 2218 N N . PRO A 1 300 ? 11.880 12.803 -34.714 1.00 32.38 300 PRO A N 1
ATOM 2219 C CA . PRO A 1 300 ? 12.968 13.077 -35.643 1.00 32.38 300 PRO A CA 1
ATOM 2220 C C . PRO A 1 300 ? 14.331 12.668 -35.078 1.00 32.38 300 PRO A C 1
ATOM 2222 O O . PRO A 1 300 ? 14.586 12.727 -33.876 1.00 32.38 300 PRO A O 1
ATOM 2225 N N . ALA A 1 301 ? 15.204 12.246 -35.991 1.00 33.44 301 ALA A N 1
ATOM 2226 C CA . ALA A 1 301 ? 16.518 11.690 -35.711 1.00 33.44 301 ALA A CA 1
ATOM 2227 C C . ALA A 1 301 ? 17.394 12.618 -34.850 1.00 33.44 301 ALA A C 1
ATOM 2229 O O . ALA A 1 301 ? 17.687 13.748 -35.237 1.00 33.44 301 ALA A O 1
ATOM 2230 N N . ALA A 1 302 ? 17.888 12.092 -33.727 1.00 35.12 302 ALA A N 1
ATOM 2231 C CA . ALA A 1 302 ? 19.003 12.660 -32.976 1.00 35.12 302 ALA A CA 1
ATOM 2232 C C . ALA A 1 302 ? 20.173 11.662 -32.964 1.00 35.12 302 ALA A C 1
ATOM 2234 O O . ALA A 1 302 ? 19.984 10.458 -32.789 1.00 35.12 302 ALA A O 1
ATOM 2235 N N . GLN A 1 303 ? 21.377 12.179 -33.215 1.00 34.34 303 GLN A N 1
ATOM 2236 C CA . GLN A 1 303 ? 22.605 11.421 -33.461 1.00 34.34 303 GLN A CA 1
ATOM 2237 C C . GLN A 1 303 ? 23.137 10.663 -32.226 1.00 34.34 303 GLN A C 1
ATOM 2239 O O . GLN A 1 303 ? 22.921 11.097 -31.092 1.00 34.34 303 GLN A O 1
ATOM 2244 N N . PRO A 1 304 ? 23.885 9.556 -32.420 1.00 36.88 304 PRO A N 1
ATOM 2245 C CA . PRO A 1 304 ? 24.339 8.705 -31.330 1.00 36.88 304 PRO A CA 1
ATOM 2246 C C . PRO A 1 304 ? 25.598 9.271 -30.657 1.00 36.88 304 PRO A C 1
ATOM 2248 O O . PRO A 1 304 ? 26.709 9.156 -31.171 1.00 36.88 304 PRO A O 1
ATOM 2251 N N . GLY A 1 305 ? 25.437 9.834 -29.461 1.00 36.56 305 GLY A N 1
ATOM 2252 C CA . GLY A 1 305 ? 26.528 9.986 -28.498 1.00 36.56 305 GLY A CA 1
ATOM 2253 C C . GLY A 1 305 ? 26.614 8.748 -27.602 1.00 36.56 305 GLY A C 1
ATOM 2254 O O . GLY A 1 305 ? 25.593 8.278 -27.103 1.00 36.56 305 GLY A O 1
ATOM 2255 N N . LYS A 1 306 ? 27.816 8.204 -27.372 1.00 37.59 306 LYS A N 1
ATOM 2256 C CA . LYS A 1 306 ? 28.041 7.178 -26.337 1.00 37.59 306 LYS A CA 1
ATOM 2257 C C . LYS A 1 306 ? 27.810 7.816 -24.963 1.00 37.59 306 LYS A C 1
ATOM 2259 O O . LYS A 1 306 ? 28.658 8.567 -24.490 1.00 37.59 306 LYS A O 1
ATOM 2264 N N . ILE A 1 307 ? 26.666 7.543 -24.341 1.00 48.66 307 ILE A N 1
ATOM 2265 C CA . ILE A 1 307 ? 26.333 8.040 -22.999 1.00 48.66 307 ILE A CA 1
ATOM 2266 C C . ILE A 1 307 ? 26.696 6.971 -21.966 1.00 48.66 307 ILE A C 1
ATOM 2268 O O . ILE A 1 307 ? 26.364 5.799 -22.121 1.00 48.66 307 ILE A O 1
ATOM 2272 N N . ASN A 1 308 ? 27.396 7.389 -20.911 1.00 43.16 308 ASN A N 1
ATOM 2273 C CA . ASN A 1 308 ? 27.850 6.533 -19.822 1.00 43.16 308 ASN A CA 1
ATOM 2274 C C . ASN A 1 308 ? 26.670 6.093 -18.934 1.00 43.16 308 ASN A C 1
ATOM 2276 O O . ASN A 1 308 ? 26.027 6.910 -18.275 1.00 43.16 308 ASN A O 1
ATOM 2280 N N . THR A 1 309 ? 26.414 4.788 -18.879 1.00 48.41 309 THR A N 1
ATOM 2281 C CA . THR A 1 309 ? 25.318 4.148 -18.132 1.00 48.41 309 THR A CA 1
ATOM 2282 C C . THR A 1 309 ? 25.350 4.438 -16.629 1.00 48.41 309 THR A C 1
ATOM 2284 O O . THR A 1 309 ? 24.304 4.459 -15.976 1.00 48.41 309 THR A O 1
ATOM 2287 N N . LYS A 1 310 ? 26.538 4.717 -16.074 1.00 42.66 310 LYS A N 1
ATOM 2288 C CA . LYS A 1 310 ? 26.717 5.057 -14.657 1.00 42.66 310 LYS A CA 1
ATOM 2289 C C . LYS A 1 310 ? 26.004 6.360 -14.291 1.00 42.66 310 LYS A C 1
ATOM 2291 O O . LYS A 1 310 ? 25.433 6.442 -13.208 1.00 42.66 310 LYS A O 1
ATOM 2296 N N . ASP A 1 311 ? 25.971 7.335 -15.199 1.00 42.12 311 ASP A N 1
ATOM 2297 C CA . ASP A 1 311 ? 25.311 8.625 -14.965 1.00 42.12 311 ASP A CA 1
ATOM 2298 C C . ASP A 1 311 ? 23.786 8.529 -15.041 1.00 42.12 311 ASP A C 1
ATOM 2300 O O . ASP A 1 311 ? 23.088 9.278 -14.359 1.00 42.12 311 ASP A O 1
ATOM 2304 N N . VAL A 1 312 ? 23.261 7.587 -15.829 1.00 51.00 312 VAL A N 1
ATOM 2305 C CA . VAL A 1 312 ? 21.818 7.342 -15.941 1.00 51.00 312 VAL A CA 1
ATOM 2306 C C . VAL A 1 312 ? 21.307 6.651 -14.677 1.00 51.00 312 VAL A C 1
ATOM 2308 O O . VAL A 1 312 ? 20.390 7.156 -14.042 1.00 51.00 312 VAL A O 1
ATOM 2311 N N . LEU A 1 313 ? 21.952 5.568 -14.233 1.00 44.19 313 LEU A N 1
ATOM 2312 C CA . LEU A 1 313 ? 21.554 4.860 -13.008 1.00 44.19 313 LEU A CA 1
ATOM 2313 C C . LEU A 1 313 ? 21.754 5.736 -11.753 1.00 44.19 313 LEU A C 1
ATOM 2315 O O . LEU A 1 313 ? 20.866 5.811 -10.909 1.00 44.19 313 LEU A O 1
ATOM 2319 N N . MET A 1 314 ? 22.858 6.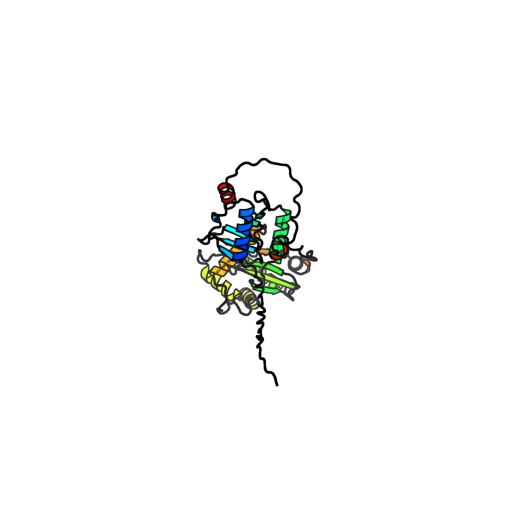488 -11.648 1.00 43.25 314 MET A N 1
ATOM 2320 C CA . MET A 1 314 ? 23.122 7.357 -10.484 1.00 43.25 314 MET A CA 1
ATOM 2321 C C . MET A 1 314 ? 22.188 8.572 -10.385 1.00 43.25 314 MET A C 1
ATOM 2323 O O . MET A 1 314 ? 21.980 9.075 -9.282 1.00 43.25 314 MET A O 1
ATOM 2327 N N . LYS A 1 315 ? 21.629 9.057 -11.503 1.00 42.59 315 LYS A N 1
ATOM 2328 C CA . LYS A 1 315 ? 20.589 10.104 -11.499 1.00 42.59 315 LYS A CA 1
ATOM 2329 C C . LYS A 1 315 ? 19.180 9.551 -11.271 1.00 42.59 315 LYS A C 1
ATOM 2331 O O . LYS A 1 315 ? 18.307 10.319 -10.891 1.00 42.59 315 LYS A O 1
ATOM 2336 N N . LEU A 1 316 ? 18.958 8.256 -11.501 1.00 43.06 316 LEU A N 1
ATOM 2337 C CA . LEU A 1 316 ? 17.667 7.587 -11.303 1.00 43.06 316 LEU A CA 1
ATOM 2338 C C . LEU A 1 316 ? 17.481 7.027 -9.880 1.00 43.06 316 LEU A C 1
ATOM 2340 O O . LEU A 1 316 ? 16.344 6.824 -9.468 1.00 43.06 316 LEU A O 1
ATOM 2344 N N . PHE A 1 317 ? 18.569 6.801 -9.132 1.00 38.81 317 PHE A N 1
ATOM 2345 C CA . PHE A 1 317 ? 18.551 6.268 -7.757 1.00 38.81 317 PHE A CA 1
ATOM 2346 C C . PHE A 1 317 ? 18.993 7.274 -6.674 1.00 38.81 317 PHE A C 1
ATOM 2348 O O . PHE A 1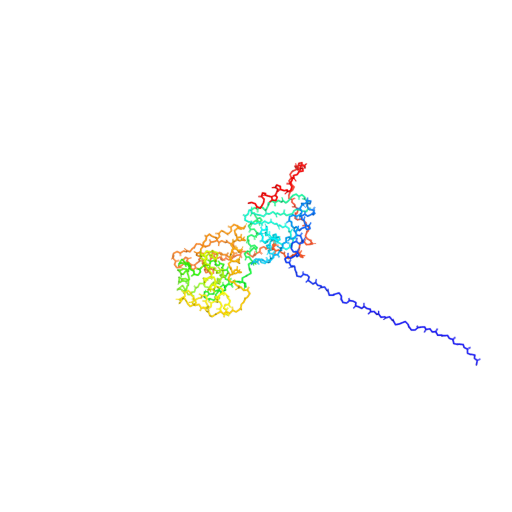 317 ? 19.389 6.864 -5.578 1.00 38.81 317 PHE A O 1
ATOM 2355 N N . LYS A 1 318 ? 18.962 8.576 -6.978 1.00 31.00 318 LYS A N 1
ATOM 2356 C CA . LYS A 1 318 ? 19.093 9.661 -5.994 1.00 31.00 318 LYS A CA 1
ATOM 2357 C C . LYS A 1 318 ? 17.759 10.357 -5.783 1.00 31.00 318 LYS A C 1
ATOM 2359 O O . LYS A 1 318 ? 17.049 10.553 -6.792 1.00 31.00 318 LYS A O 1
#

Foldseek 3Di:
DDDDDDDDDDDDDDDPPDDPPPPPPPQDQVLQLVLLLVLCVLQVADCPQSVQWDWDDALFAQWIWIAHNVRHTQWITGSNSQWTAFLVAIWGRDSYYDTDGDDLVRLLLVLLSRLVRRNLVQFQKAFQALQQPWEKEWEAELADPVNLVVLVLSVVLRHLNRIYGYLYHHPADVVRVCQVSLQLVVQLSQDPRNNCQVSCCSVPVDRHDDDDDPDDSVNSRVNSVRVQRRLSNSPLHPPDPGWMAGSSRDTDDQDPDSVVNSCCRHPNVDDPPDPSPDRPGHDNNVVVVPDDDPDDDDDDDDDDDPDDSVVVSVVRRD

Radius of gyration: 26.51 Å; Cα contacts (8 Å, |Δi|>4): 496; chains: 1; bounding box: 54×103×70 Å